Protein AF-A0AAN4ZUI9-F1 (afdb_monomer_lite)

Secondary structure (DSSP, 8-state):
--------------------------------EEEBTTT--EEEGGGEEEPP--TTHHHHHHHHH--SHHHHHHHHHHHHH-S--EEEGGGS-GGGEEEETTEEEE-TT-----------------------------PPPPPP----PPP---------------------------------

InterPro domains:
  IPR006612 THAP-type zinc finger [PF05485] (38-113)
  IPR006612 THAP-type zinc finger [PS50950] (31-115)

Structure (mmCIF, N/CA/C/O backbone):
data_AF-A0AAN4ZUI9-F1
#
_entry.id   AF-A0AAN4ZUI9-F1
#
loop_
_atom_site.group_PDB
_atom_site.id
_atom_site.type_symbol
_atom_site.label_atom_id
_atom_site.label_alt_id
_atom_site.label_comp_id
_atom_site.label_asym_id
_atom_site.label_entity_id
_atom_site.label_seq_id
_atom_site.pdbx_PDB_ins_code
_atom_site.Cartn_x
_atom_site.Cartn_y
_atom_site.Cartn_z
_atom_site.occupancy
_atom_site.B_iso_or_equiv
_atom_site.auth_seq_id
_atom_site.auth_comp_id
_atom_site.auth_asym_id
_atom_site.auth_atom_id
_atom_site.pdbx_PDB_model_num
ATOM 1 N N . TYR A 1 1 ? 61.315 -47.821 -47.698 1.00 46.00 1 TYR A N 1
ATOM 2 C CA . TYR A 1 1 ? 61.652 -47.254 -46.382 1.00 46.00 1 TYR A CA 1
ATOM 3 C C . TYR A 1 1 ? 60.529 -46.287 -46.003 1.00 46.00 1 TYR A C 1
ATOM 5 O O . TYR A 1 1 ? 60.529 -45.182 -46.507 1.00 46.00 1 TYR A O 1
ATOM 13 N N . GLY A 1 2 ? 59.445 -46.632 -45.312 1.00 47.00 2 GLY A N 1
ATOM 14 C CA . GLY A 1 2 ? 59.124 -47.837 -44.554 1.00 47.00 2 GLY A CA 1
ATOM 15 C C . GLY A 1 2 ? 59.021 -47.571 -43.050 1.00 47.00 2 GLY A C 1
ATOM 16 O O . GLY A 1 2 ? 59.615 -48.334 -42.307 1.00 47.00 2 GLY A O 1
ATOM 17 N N . GLU A 1 3 ? 58.314 -46.526 -42.610 1.00 47.94 3 GLU A N 1
ATOM 18 C CA . GLU A 1 3 ? 58.000 -46.301 -41.190 1.00 47.94 3 GLU A CA 1
ATOM 19 C C . GLU A 1 3 ? 56.504 -45.995 -41.052 1.00 47.94 3 GLU A C 1
ATOM 21 O O . GLU A 1 3 ? 56.012 -44.949 -41.466 1.00 47.94 3 GLU A O 1
ATOM 26 N N . VAL A 1 4 ? 55.764 -46.985 -40.552 1.00 55.44 4 VAL A N 1
ATOM 27 C CA . VAL A 1 4 ? 54.341 -46.900 -40.212 1.00 55.44 4 VAL A CA 1
ATOM 28 C C . VAL A 1 4 ? 54.276 -46.819 -38.694 1.00 55.44 4 VAL A C 1
ATOM 30 O O . VAL A 1 4 ? 54.548 -47.802 -38.003 1.00 55.44 4 VAL A O 1
ATOM 33 N N . GLU A 1 5 ? 53.966 -45.635 -38.173 1.00 61.78 5 GLU A N 1
ATOM 34 C CA . GLU A 1 5 ? 53.802 -45.420 -36.740 1.00 61.78 5 GLU A CA 1
ATOM 35 C C . GLU A 1 5 ? 52.537 -46.126 -36.233 1.00 61.78 5 GLU A C 1
ATOM 37 O O . GLU A 1 5 ? 51.406 -45.839 -36.632 1.00 61.78 5 GLU A O 1
ATOM 42 N N . HIS A 1 6 ? 52.744 -47.080 -35.328 1.00 53.38 6 HIS A N 1
ATOM 43 C CA . HIS A 1 6 ? 51.698 -47.777 -34.593 1.00 53.38 6 HIS A CA 1
ATOM 44 C C . HIS A 1 6 ? 51.081 -46.843 -33.539 1.00 53.38 6 HIS A C 1
ATOM 46 O O . HIS A 1 6 ? 51.575 -46.726 -32.416 1.00 53.38 6 HIS A O 1
ATOM 52 N N . ALA A 1 7 ? 49.955 -46.211 -33.874 1.00 52.03 7 ALA A N 1
ATOM 53 C CA . ALA A 1 7 ? 49.123 -45.512 -32.901 1.00 52.03 7 ALA A CA 1
ATOM 54 C C . ALA A 1 7 ? 48.440 -46.527 -31.963 1.00 52.03 7 ALA A C 1
ATOM 56 O O . ALA A 1 7 ? 47.454 -47.184 -32.303 1.00 52.03 7 ALA A O 1
ATOM 57 N N . SER A 1 8 ? 49.003 -46.664 -30.763 1.00 62.75 8 SER A N 1
ATOM 58 C CA . SER A 1 8 ? 48.509 -47.524 -29.689 1.00 62.75 8 SER A CA 1
ATOM 59 C C . SER A 1 8 ? 47.188 -46.981 -29.127 1.00 62.75 8 SER A C 1
ATOM 61 O O . SER A 1 8 ? 47.137 -45.949 -28.455 1.00 62.75 8 SER A O 1
ATOM 63 N N . ARG A 1 9 ? 46.089 -47.671 -29.442 1.00 49.16 9 ARG A N 1
ATOM 64 C CA . ARG A 1 9 ? 44.719 -47.348 -29.020 1.00 49.16 9 ARG A CA 1
ATOM 65 C C . ARG A 1 9 ? 44.559 -47.672 -27.526 1.00 49.16 9 ARG A C 1
ATOM 67 O O . ARG A 1 9 ? 44.284 -48.812 -27.160 1.00 49.16 9 ARG A O 1
ATOM 74 N N . ARG A 1 10 ? 44.730 -46.679 -26.647 1.00 57.47 10 ARG A N 1
ATOM 75 C CA . ARG A 1 10 ? 44.324 -46.794 -25.236 1.00 57.47 10 ARG A CA 1
ATOM 76 C C . ARG A 1 10 ? 42.799 -46.761 -25.158 1.00 57.47 10 ARG A C 1
ATOM 78 O O . ARG A 1 10 ? 42.179 -45.731 -25.405 1.00 57.47 10 ARG A O 1
ATOM 85 N N . VAL A 1 11 ? 42.205 -47.904 -24.834 1.00 56.19 11 VAL A N 1
ATOM 86 C CA . VAL A 1 11 ? 40.800 -48.006 -24.434 1.00 56.19 11 VAL A CA 1
ATOM 87 C C . VAL A 1 11 ? 40.704 -47.427 -23.025 1.00 56.19 11 VAL A C 1
ATOM 89 O O . VAL A 1 11 ? 41.137 -48.057 -22.064 1.00 56.19 11 VAL A O 1
ATOM 92 N N . PHE A 1 12 ? 40.195 -46.203 -22.901 1.00 48.97 12 PHE A N 1
ATOM 93 C CA . PHE A 1 12 ? 39.805 -45.659 -21.606 1.00 48.97 12 PHE A CA 1
ATOM 94 C C . PHE A 1 12 ? 38.521 -46.375 -21.176 1.00 48.97 12 PHE A C 1
ATOM 96 O O . PHE A 1 12 ? 37.478 -46.218 -21.810 1.00 48.97 12 PHE A O 1
ATOM 103 N N . GLN A 1 13 ? 38.610 -47.203 -20.132 1.00 53.88 13 GLN A N 1
ATOM 104 C CA . GLN A 1 13 ? 37.436 -47.652 -19.391 1.00 53.88 13 GLN A CA 1
ATOM 105 C C . GLN A 1 13 ? 36.781 -46.409 -18.790 1.00 53.88 13 GLN A C 1
ATOM 107 O O . GLN A 1 13 ? 37.362 -45.729 -17.949 1.00 53.88 13 GLN A O 1
ATOM 112 N N . VAL A 1 14 ? 35.598 -46.071 -19.295 1.00 59.31 14 VAL A N 1
ATOM 113 C CA . VAL A 1 14 ? 34.747 -45.040 -18.710 1.00 59.31 14 VAL A CA 1
ATOM 114 C C . VAL A 1 14 ? 33.965 -45.733 -17.604 1.00 59.31 14 VAL A C 1
ATOM 116 O O . VAL A 1 14 ? 33.017 -46.470 -17.875 1.00 59.31 14 VAL A O 1
ATOM 119 N N . ASP A 1 15 ? 34.407 -45.555 -16.363 1.00 55.88 15 ASP A N 1
ATOM 120 C CA . ASP A 1 15 ? 33.655 -45.977 -15.190 1.00 55.88 15 ASP A CA 1
ATOM 121 C C . ASP A 1 15 ? 32.337 -45.193 -15.143 1.00 55.88 15 ASP A C 1
ATOM 123 O O . ASP A 1 15 ? 32.281 -44.046 -14.700 1.00 55.88 15 ASP A O 1
ATOM 127 N N . ASN A 1 16 ? 31.253 -45.823 -15.605 1.00 52.50 16 ASN A N 1
ATOM 128 C CA . ASN A 1 16 ? 29.871 -45.369 -15.432 1.00 52.50 16 ASN A CA 1
ATOM 129 C C . ASN A 1 16 ? 29.433 -45.528 -13.965 1.00 52.50 16 ASN A C 1
ATOM 131 O O . ASN A 1 16 ? 28.444 -46.191 -13.650 1.00 52.50 16 ASN A O 1
ATOM 135 N N . SER A 1 17 ? 30.170 -44.907 -13.047 1.00 54.22 17 SER A N 1
ATOM 136 C CA . SER A 1 17 ? 29.673 -44.642 -11.704 1.00 54.22 17 SER A CA 1
ATOM 137 C C . SER A 1 17 ? 28.698 -43.478 -11.809 1.00 54.22 17 SER A C 1
ATOM 139 O O . SER A 1 17 ? 29.088 -42.314 -11.756 1.00 54.22 17 SER A O 1
ATOM 141 N N . ILE A 1 18 ? 27.418 -43.800 -12.017 1.00 53.69 18 ILE A N 1
ATOM 142 C CA . ILE A 1 18 ? 26.319 -42.846 -11.864 1.00 53.69 18 ILE A CA 1
ATOM 143 C C . ILE A 1 18 ? 26.451 -42.273 -10.448 1.00 53.69 18 ILE A C 1
ATOM 145 O O . ILE A 1 18 ? 26.345 -43.044 -9.488 1.00 53.69 18 ILE A O 1
ATOM 149 N N . PRO A 1 19 ? 26.706 -40.963 -10.269 1.00 51.44 19 PRO A N 1
ATOM 150 C CA . PRO A 1 19 ? 26.665 -40.379 -8.945 1.00 51.44 19 PRO A CA 1
ATOM 151 C C . PRO A 1 19 ? 25.239 -40.564 -8.440 1.00 51.44 19 PRO A C 1
ATOM 153 O O . PRO A 1 19 ? 24.289 -40.026 -9.009 1.00 51.44 19 PRO A O 1
ATOM 156 N N . SER A 1 20 ? 25.102 -41.390 -7.403 1.00 52.03 20 SER A N 1
ATOM 157 C CA . SER A 1 20 ? 23.873 -41.542 -6.643 1.00 52.03 20 SER A CA 1
ATOM 158 C C . SER A 1 20 ? 23.408 -40.140 -6.280 1.00 52.03 20 SER A C 1
ATOM 160 O O . SER A 1 20 ? 24.056 -39.448 -5.490 1.00 52.03 20 SER A O 1
ATOM 162 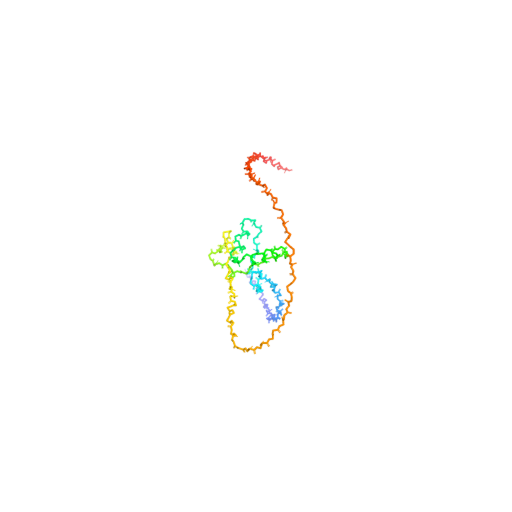N N . ILE A 1 21 ? 22.339 -39.695 -6.941 1.00 57.88 21 ILE A N 1
ATOM 163 C CA . ILE A 1 21 ? 21.717 -38.401 -6.714 1.00 57.88 21 ILE A CA 1
ATOM 164 C C . ILE A 1 21 ? 21.129 -38.519 -5.318 1.00 57.88 21 ILE A C 1
ATOM 166 O O . ILE A 1 21 ? 20.017 -39.006 -5.123 1.00 57.88 21 ILE A O 1
ATOM 170 N N . ASN A 1 22 ? 21.929 -38.166 -4.317 1.00 51.22 22 ASN A N 1
ATOM 171 C CA . ASN A 1 22 ? 21.422 -37.914 -2.992 1.00 51.22 22 ASN A CA 1
ATOM 172 C C . ASN A 1 22 ? 20.345 -36.857 -3.200 1.00 51.22 22 ASN A C 1
ATOM 174 O O . ASN A 1 22 ? 20.656 -35.729 -3.585 1.00 51.22 22 ASN A O 1
ATOM 178 N N . ASN A 1 23 ? 19.087 -37.259 -3.018 1.00 48.41 23 ASN A N 1
ATOM 179 C CA . ASN A 1 23 ? 17.959 -36.363 -2.858 1.00 48.41 23 ASN A CA 1
ATOM 180 C C . ASN A 1 23 ? 18.293 -35.497 -1.650 1.00 48.41 23 ASN A C 1
ATOM 182 O O . ASN A 1 23 ? 17.965 -35.832 -0.511 1.00 48.41 23 ASN A O 1
ATOM 186 N N . GLY A 1 24 ? 19.045 -34.427 -1.912 1.00 46.91 24 GLY A N 1
ATOM 187 C CA . GLY A 1 24 ? 19.303 -33.360 -0.983 1.00 46.91 24 GLY A CA 1
ATOM 188 C C . GLY A 1 24 ? 17.933 -32.899 -0.562 1.00 46.91 24 GLY A C 1
ATOM 189 O O . GLY A 1 24 ? 17.202 -32.312 -1.357 1.00 46.91 24 GLY A O 1
ATOM 190 N N . VAL A 1 25 ? 17.567 -33.277 0.659 1.00 54.03 25 VAL A N 1
ATOM 191 C CA . VAL A 1 25 ? 16.450 -32.727 1.400 1.00 54.03 25 VAL A CA 1
ATOM 192 C C . VAL A 1 25 ? 16.559 -31.231 1.170 1.00 54.03 25 VAL A C 1
ATOM 194 O O . VAL A 1 25 ? 17.485 -30.609 1.687 1.00 54.03 25 VAL A O 1
ATOM 197 N N . MET A 1 26 ? 15.716 -30.681 0.287 1.00 53.06 26 MET A N 1
ATOM 198 C CA . MET A 1 26 ? 15.673 -29.247 0.067 1.00 53.06 26 MET A CA 1
ATOM 199 C C . MET A 1 26 ? 15.370 -28.691 1.440 1.00 53.06 26 MET A C 1
ATOM 201 O O . MET A 1 26 ? 14.262 -28.874 1.951 1.00 53.06 26 MET A O 1
ATOM 205 N N . SER A 1 27 ? 16.392 -28.116 2.073 1.00 55.03 27 SER A N 1
ATOM 206 C CA . SER A 1 27 ? 16.263 -27.373 3.308 1.00 55.03 27 SER A CA 1
ATOM 207 C C . SER A 1 27 ? 15.041 -26.508 3.104 1.00 55.03 27 SER A C 1
ATOM 209 O O . SER A 1 27 ? 15.042 -25.693 2.178 1.00 55.03 27 SER A O 1
ATOM 211 N N . LYS A 1 28 ? 13.970 -26.787 3.865 1.00 57.06 28 LYS A N 1
ATOM 212 C CA . LYS A 1 28 ? 12.727 -26.022 3.831 1.00 57.06 28 LYS A CA 1
ATOM 213 C C . LYS A 1 28 ? 13.165 -24.580 3.984 1.00 57.06 28 LYS A C 1
ATOM 215 O O . LYS A 1 28 ? 13.515 -24.164 5.085 1.00 57.06 28 LYS A O 1
ATOM 220 N N . SER A 1 29 ? 13.258 -23.868 2.864 1.00 56.31 29 SER A N 1
ATOM 221 C CA . SER A 1 29 ? 13.56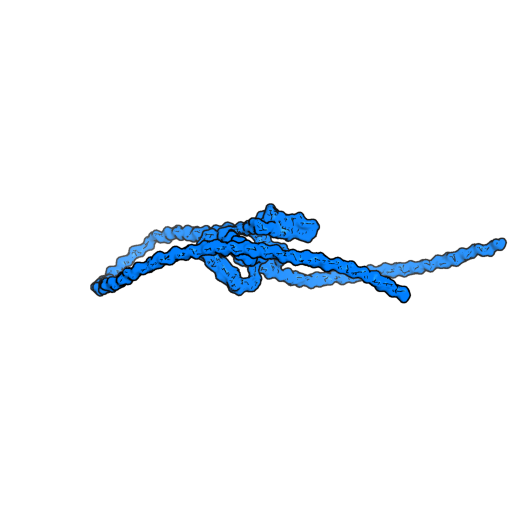2 -22.454 2.872 1.00 56.31 29 SER A CA 1
ATOM 222 C C . SER A 1 29 ? 12.391 -21.893 3.639 1.00 56.31 29 SER A C 1
ATOM 224 O O . SER A 1 29 ? 11.256 -21.979 3.175 1.00 56.31 29 SER A O 1
ATOM 226 N N . THR A 1 30 ? 12.633 -21.489 4.880 1.00 64.19 30 THR A N 1
ATOM 227 C CA . THR A 1 30 ? 11.625 -20.884 5.731 1.00 64.19 30 THR A CA 1
ATOM 228 C C . THR A 1 30 ? 11.325 -19.547 5.083 1.00 64.19 30 THR A C 1
ATOM 230 O O . THR A 1 30 ? 11.975 -18.538 5.353 1.00 64.19 30 THR A O 1
ATOM 233 N N . ILE A 1 31 ? 10.408 -19.571 4.112 1.00 69.44 31 ILE A N 1
ATOM 234 C CA . ILE A 1 31 ? 9.928 -18.379 3.436 1.00 69.44 31 ILE A CA 1
ATOM 235 C C . ILE A 1 31 ? 9.451 -17.478 4.565 1.00 69.44 31 ILE A C 1
ATOM 237 O O . ILE A 1 31 ? 8.583 -17.839 5.356 1.00 69.44 31 ILE A O 1
ATOM 241 N N . SER A 1 32 ? 10.132 -16.351 4.741 1.00 77.19 32 SER A N 1
ATOM 242 C CA . SER A 1 32 ? 9.777 -15.404 5.786 1.00 77.19 32 SER A CA 1
ATOM 243 C C . SER A 1 32 ? 8.501 -14.716 5.334 1.00 77.19 32 SER A C 1
ATOM 245 O O . SER A 1 32 ? 8.531 -13.788 4.525 1.00 77.19 32 SER A O 1
ATOM 247 N N . HIS A 1 33 ? 7.372 -15.219 5.824 1.00 84.06 33 HIS A N 1
ATOM 248 C CA . HIS A 1 33 ? 6.084 -14.595 5.591 1.00 84.06 33 HIS A CA 1
ATOM 249 C C . HIS A 1 33 ? 6.044 -13.252 6.320 1.00 84.06 33 HIS A C 1
ATOM 251 O O . HIS A 1 33 ? 6.386 -13.141 7.501 1.00 84.06 33 HIS A O 1
ATOM 257 N N . LEU A 1 34 ? 5.611 -12.223 5.608 1.00 90.94 34 LEU A N 1
ATOM 258 C CA . LEU A 1 34 ? 5.400 -10.886 6.141 1.00 90.94 34 LEU A CA 1
ATOM 259 C C . LEU A 1 34 ? 3.886 -10.647 6.253 1.00 90.94 34 LEU A C 1
ATOM 261 O O . LEU A 1 34 ? 3.105 -11.143 5.444 1.00 90.94 34 LEU A O 1
ATOM 265 N N . LYS A 1 35 ? 3.443 -9.918 7.283 1.00 92.38 35 LYS A N 1
ATOM 266 C CA . LYS A 1 35 ? 2.014 -9.627 7.489 1.00 92.38 35 LYS A CA 1
ATOM 267 C C . LYS A 1 35 ? 1.629 -8.320 6.806 1.00 92.38 35 LYS A C 1
ATOM 269 O O . LYS A 1 35 ? 2.252 -7.284 7.047 1.00 92.38 35 LYS A O 1
ATOM 274 N N . CYS A 1 36 ? 0.582 -8.361 5.986 1.00 93.69 36 CYS A N 1
ATOM 275 C CA . CYS A 1 36 ? -0.016 -7.169 5.402 1.00 93.69 36 CYS A CA 1
ATOM 276 C C . CYS A 1 36 ? -0.596 -6.299 6.512 1.00 93.69 36 CYS A C 1
ATOM 278 O O . CYS A 1 36 ? -1.370 -6.771 7.345 1.00 93.69 36 CYS A O 1
ATOM 280 N N . VAL A 1 37 ? -0.254 -5.011 6.513 1.00 93.44 37 VAL A N 1
ATOM 281 C CA . VAL A 1 37 ? -0.824 -4.079 7.477 1.00 93.44 37 VAL A CA 1
ATOM 282 C C . VAL A 1 37 ? -2.332 -3.991 7.232 1.00 93.44 37 VAL A C 1
ATOM 284 O O . VAL A 1 37 ? -3.102 -4.254 8.137 1.00 93.44 37 VAL A O 1
ATOM 287 N N . VAL A 1 38 ? -2.820 -3.784 6.015 1.00 92.44 38 VAL A N 1
ATOM 288 C CA . VAL A 1 38 ? -4.257 -3.536 5.798 1.00 92.44 38 VAL A CA 1
ATOM 289 C C . VAL A 1 38 ? -5.146 -4.742 6.123 1.00 92.44 38 VAL A C 1
ATOM 291 O O . VAL A 1 38 ? -6.033 -4.599 6.964 1.00 92.44 38 VAL A O 1
ATOM 294 N N . CYS A 1 39 ? -4.887 -5.911 5.526 1.00 91.69 39 CYS A N 1
ATOM 295 C CA . CYS A 1 39 ? -5.752 -7.092 5.659 1.00 91.69 39 CYS A CA 1
ATOM 296 C C . CYS A 1 39 ? -5.248 -8.165 6.641 1.00 91.69 39 CYS A C 1
ATOM 298 O O . CYS A 1 39 ? -5.907 -9.183 6.816 1.00 91.69 39 CYS A O 1
ATOM 300 N N . GLY A 1 40 ? -4.069 -8.001 7.250 1.00 90.44 40 GLY A N 1
ATOM 301 C CA . GLY A 1 40 ? -3.515 -8.960 8.218 1.00 90.44 40 GLY A CA 1
ATOM 302 C C . GLY A 1 40 ? -3.004 -10.282 7.629 1.00 90.44 40 GLY A C 1
ATOM 303 O O . GLY A 1 40 ? -2.346 -11.041 8.343 1.00 90.44 40 GLY A O 1
ATOM 304 N N . ARG A 1 41 ? -3.254 -10.553 6.340 1.00 91.50 41 ARG A N 1
ATOM 305 C CA . ARG A 1 41 ? -2.798 -11.771 5.656 1.00 91.50 41 ARG A CA 1
ATOM 306 C C . ARG A 1 41 ? -1.275 -11.871 5.640 1.00 91.50 41 ARG A C 1
ATOM 308 O O . ARG A 1 41 ? -0.579 -10.874 5.445 1.00 91.50 41 ARG A O 1
ATOM 315 N N . ALA A 1 42 ? -0.778 -13.084 5.850 1.00 92.00 42 ALA A N 1
ATOM 316 C CA . ALA A 1 42 ? 0.629 -13.419 5.708 1.00 92.00 42 ALA A CA 1
ATOM 317 C C . ALA A 1 42 ? 0.922 -13.706 4.229 1.00 92.00 42 ALA A C 1
ATOM 319 O O . ALA A 1 42 ? 0.285 -14.575 3.641 1.00 92.00 42 ALA A O 1
ATOM 320 N N . CYS A 1 43 ? 1.861 -12.972 3.641 1.00 91.25 43 CYS A N 1
ATOM 321 C CA . CYS A 1 43 ? 2.225 -13.085 2.231 1.00 91.25 43 CYS A CA 1
ATOM 322 C C . CYS A 1 43 ? 3.731 -13.280 2.075 1.00 91.25 43 CYS A C 1
ATOM 324 O O . CYS A 1 43 ? 4.524 -12.930 2.960 1.00 91.25 43 CYS A O 1
ATOM 326 N N . ASP A 1 44 ? 4.117 -13.821 0.925 1.00 90.88 44 ASP A N 1
ATOM 327 C CA . ASP A 1 44 ? 5.515 -13.987 0.568 1.00 90.88 44 ASP A CA 1
ATOM 328 C C . ASP A 1 44 ? 6.173 -12.627 0.376 1.00 90.88 44 ASP A C 1
ATOM 330 O O . ASP A 1 44 ? 5.608 -11.708 -0.215 1.00 90.88 44 ASP A O 1
ATOM 334 N N . ARG A 1 45 ? 7.423 -12.495 0.824 1.00 88.44 45 ARG A N 1
ATOM 335 C CA . ARG A 1 45 ? 8.162 -11.228 0.739 1.00 88.44 45 ARG A CA 1
ATOM 336 C C . ARG A 1 45 ? 8.264 -10.666 -0.687 1.00 88.44 45 ARG A C 1
ATOM 338 O O . ARG A 1 45 ? 8.410 -9.457 -0.839 1.00 88.44 45 ARG A O 1
ATOM 345 N N . ARG A 1 46 ? 8.202 -11.521 -1.713 1.00 87.44 46 ARG A N 1
ATOM 346 C CA . ARG A 1 46 ? 8.232 -11.120 -3.132 1.00 87.44 46 ARG A CA 1
ATOM 347 C C . ARG A 1 46 ? 6.941 -10.430 -3.584 1.00 87.44 46 ARG A C 1
ATOM 349 O O . ARG A 1 46 ? 6.984 -9.640 -4.516 1.00 87.44 46 ARG A O 1
ATOM 356 N N . GLU A 1 47 ? 5.834 -10.683 -2.896 1.00 88.56 47 GLU A N 1
ATOM 357 C CA . GLU A 1 47 ? 4.500 -10.150 -3.199 1.00 88.56 47 GLU A CA 1
ATOM 358 C C . GLU A 1 47 ? 4.111 -8.996 -2.268 1.00 88.56 47 GLU A C 1
ATOM 360 O O . GLU A 1 47 ? 2.937 -8.640 -2.143 1.00 88.56 47 GLU A O 1
ATOM 365 N N . MET A 1 48 ? 5.084 -8.438 -1.547 1.00 93.25 48 MET A N 1
ATOM 366 C CA . MET A 1 48 ? 4.841 -7.409 -0.550 1.00 93.25 48 MET A CA 1
ATOM 367 C C . MET A 1 48 ? 5.568 -6.114 -0.874 1.00 93.25 48 MET A C 1
ATOM 369 O O . MET A 1 48 ? 6.782 -6.074 -1.059 1.00 93.25 48 MET A O 1
ATOM 373 N N . HIS A 1 49 ? 4.808 -5.027 -0.863 1.00 93.81 49 HIS A N 1
ATOM 374 C CA . HIS A 1 49 ? 5.285 -3.675 -1.103 1.00 93.81 49 HIS A CA 1
ATOM 375 C C . HIS A 1 49 ? 5.416 -2.934 0.215 1.00 93.81 49 HIS A C 1
ATOM 377 O O . HIS A 1 49 ? 4.539 -3.024 1.074 1.00 93.81 49 HIS A O 1
ATOM 383 N N . SER A 1 50 ? 6.508 -2.198 0.400 1.00 94.06 50 SER A N 1
ATOM 384 C CA . SER A 1 50 ? 6.637 -1.312 1.553 1.00 94.06 50 SER A CA 1
ATOM 385 C C . SER A 1 50 ? 5.548 -0.244 1.519 1.00 94.06 50 SER A C 1
ATOM 387 O O . SER A 1 50 ? 5.176 0.276 0.466 1.00 94.06 50 SER A O 1
ATOM 389 N N . PHE A 1 51 ? 5.039 0.104 2.695 1.00 94.44 51 PHE A N 1
ATOM 390 C CA . PHE A 1 51 ? 4.173 1.262 2.824 1.00 94.44 51 PHE A CA 1
ATOM 391 C C . PHE A 1 51 ? 4.966 2.526 2.473 1.00 94.44 51 PHE A C 1
ATOM 393 O O . PHE A 1 51 ? 6.116 2.667 2.896 1.00 94.44 51 PHE A O 1
ATOM 400 N N . THR A 1 52 ? 4.361 3.446 1.721 1.00 93.00 52 THR A N 1
ATOM 401 C CA . THR A 1 52 ? 5.042 4.676 1.299 1.00 93.00 52 THR A CA 1
ATOM 402 C C . THR A 1 52 ? 5.542 5.502 2.492 1.00 93.00 52 THR A C 1
ATOM 404 O O . THR A 1 52 ? 4.825 5.730 3.476 1.00 93.00 52 THR A O 1
ATOM 407 N N . THR A 1 53 ? 6.790 5.958 2.396 1.00 90.50 53 THR A N 1
ATOM 408 C CA . THR A 1 53 ? 7.418 6.905 3.328 1.00 90.50 53 THR A CA 1
ATOM 409 C C . THR A 1 53 ? 7.247 8.353 2.873 1.00 90.50 53 THR A C 1
ATOM 411 O O . THR A 1 53 ? 7.452 9.265 3.669 1.00 90.50 53 THR A O 1
ATOM 414 N N . HIS A 1 54 ? 6.837 8.582 1.621 1.00 92.75 54 HIS A N 1
ATOM 415 C CA . HIS A 1 54 ? 6.694 9.928 1.076 1.00 92.75 54 HIS A CA 1
ATOM 416 C C . HIS A 1 54 ? 5.512 10.659 1.733 1.00 92.75 54 HIS A C 1
ATOM 418 O O . HIS A 1 54 ? 4.380 10.162 1.666 1.00 92.75 54 HIS A O 1
ATOM 424 N N . PRO A 1 55 ? 5.733 11.853 2.316 1.00 92.19 55 PRO A N 1
ATOM 425 C CA . PRO A 1 55 ? 4.747 12.534 3.155 1.00 92.19 55 PRO A CA 1
ATOM 426 C C . PRO A 1 55 ? 3.472 12.909 2.400 1.00 92.19 55 PRO A C 1
ATOM 428 O O . PRO A 1 55 ? 2.392 12.844 2.972 1.00 92.19 55 PRO A O 1
ATOM 431 N N . TRP A 1 56 ? 3.568 13.224 1.108 1.00 93.75 56 TRP A N 1
ATOM 432 C CA . TRP A 1 56 ? 2.411 13.586 0.287 1.00 93.75 56 TRP A CA 1
ATOM 433 C C . TRP A 1 56 ? 1.634 12.367 -0.249 1.00 93.75 56 TRP A C 1
ATOM 435 O O . TRP A 1 56 ? 0.420 12.438 -0.427 1.00 93.75 56 TRP A O 1
ATOM 445 N N . ARG A 1 57 ? 2.291 11.213 -0.459 1.00 94.56 57 ARG A N 1
ATOM 446 C CA . ARG A 1 57 ? 1.622 9.961 -0.885 1.00 94.56 57 ARG A CA 1
ATOM 447 C C . ARG A 1 57 ? 0.947 9.252 0.277 1.00 94.56 57 ARG A C 1
ATOM 449 O O . ARG A 1 57 ? -0.093 8.621 0.103 1.00 94.56 57 ARG A O 1
ATOM 456 N N . ARG A 1 58 ? 1.547 9.341 1.463 1.00 94.50 58 ARG A N 1
ATOM 457 C CA . ARG A 1 58 ? 1.080 8.675 2.678 1.00 94.50 58 ARG A CA 1
ATOM 458 C C . ARG A 1 58 ? -0.402 8.937 2.996 1.00 94.50 58 ARG A C 1
ATOM 460 O O . ARG A 1 58 ? -1.113 7.944 3.148 1.00 94.50 58 ARG A O 1
ATOM 467 N N . PRO A 1 59 ? -0.910 10.186 3.051 1.00 95.25 59 PRO A N 1
ATOM 468 C CA . PRO A 1 59 ? -2.329 10.432 3.309 1.00 95.25 59 PRO A CA 1
ATOM 469 C C . PRO A 1 59 ? -3.219 9.871 2.196 1.00 95.25 59 PRO A C 1
ATOM 471 O O . PRO A 1 59 ? -4.269 9.307 2.492 1.00 95.25 59 PRO A O 1
ATOM 474 N N . ARG A 1 60 ? -2.780 9.934 0.930 1.00 96.12 60 ARG A N 1
ATOM 475 C CA . ARG A 1 60 ? -3.518 9.361 -0.206 1.00 96.12 60 ARG A CA 1
ATOM 476 C C . ARG A 1 60 ? -3.678 7.847 -0.072 1.00 96.12 60 ARG A C 1
ATOM 478 O O . ARG A 1 60 ? -4.778 7.343 -0.252 1.00 96.12 60 ARG A O 1
ATOM 485 N N . TRP A 1 61 ? -2.614 7.134 0.294 1.00 96.62 61 TRP A N 1
ATOM 486 C CA . TRP A 1 61 ? -2.669 5.689 0.536 1.00 96.62 61 TRP A CA 1
ATOM 487 C C . TRP A 1 61 ? -3.555 5.339 1.732 1.00 96.62 61 TRP A C 1
ATOM 489 O O . TRP A 1 61 ? -4.355 4.419 1.631 1.00 96.62 61 TRP A O 1
ATOM 499 N N . ILE A 1 62 ? -3.448 6.079 2.841 1.00 95.69 62 ILE A N 1
ATOM 500 C CA . ILE A 1 62 ? -4.276 5.863 4.040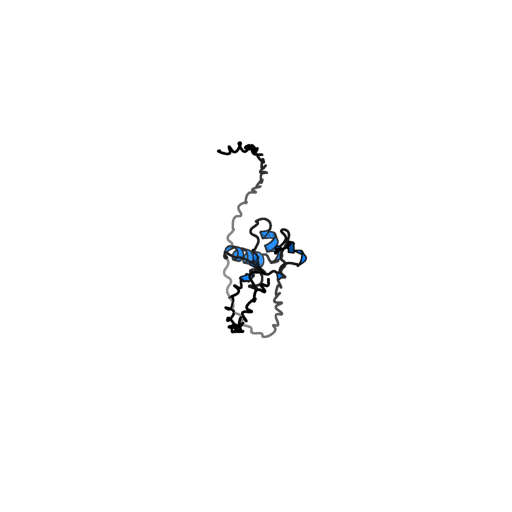 1.00 95.69 62 ILE A CA 1
ATOM 501 C C . ILE A 1 62 ? -5.763 6.042 3.719 1.00 95.69 62 ILE A C 1
ATOM 503 O O . ILE A 1 62 ? -6.562 5.182 4.077 1.00 95.69 62 ILE A O 1
ATOM 507 N N . ASN A 1 63 ? -6.121 7.123 3.021 1.00 95.38 63 ASN A N 1
ATOM 508 C CA . ASN A 1 63 ? -7.502 7.401 2.623 1.00 95.38 63 ASN A CA 1
ATOM 509 C C . ASN A 1 63 ? -8.050 6.367 1.632 1.00 95.38 63 ASN A C 1
ATOM 511 O O . ASN A 1 63 ? -9.247 6.112 1.625 1.00 95.38 63 ASN A O 1
ATOM 515 N N . ALA A 1 64 ? -7.190 5.775 0.799 1.00 95.50 64 ALA A N 1
ATOM 516 C CA . ALA A 1 64 ? -7.612 4.777 -0.178 1.00 95.50 64 ALA A CA 1
ATOM 517 C C . ALA A 1 64 ? -7.874 3.394 0.441 1.00 95.50 64 ALA A C 1
ATOM 519 O O . ALA A 1 64 ? -8.710 2.650 -0.060 1.00 95.50 64 ALA A O 1
ATOM 520 N N . VAL A 1 65 ? -7.183 3.047 1.534 1.00 95.19 65 VAL A N 1
ATOM 521 C CA . VAL A 1 65 ? -7.344 1.739 2.198 1.00 95.19 65 VAL A CA 1
ATOM 522 C C . VAL A 1 65 ? -8.279 1.762 3.404 1.00 95.19 65 VAL A C 1
ATOM 524 O O . VAL A 1 65 ? -8.567 0.704 3.953 1.00 95.19 65 VAL A O 1
ATOM 527 N N . ARG A 1 66 ? -8.691 2.941 3.880 1.00 94.69 66 ARG A N 1
ATOM 528 C CA . ARG A 1 66 ? -9.649 3.114 4.981 1.00 94.69 66 ARG A CA 1
ATOM 529 C C . ARG A 1 66 ? -10.533 4.318 4.699 1.00 94.69 66 ARG A C 1
ATOM 531 O O . ARG A 1 66 ? -10.040 5.444 4.631 1.00 94.69 66 ARG A O 1
ATOM 538 N N . SER A 1 67 ? -11.834 4.077 4.585 1.00 91.56 67 SER A N 1
ATOM 539 C CA . SER A 1 67 ? -12.830 5.121 4.321 1.00 91.56 67 SER A CA 1
ATOM 540 C C . SER A 1 67 ? -13.223 5.874 5.596 1.00 91.56 67 SER A C 1
ATOM 542 O O . SER A 1 67 ? -13.469 7.080 5.563 1.00 91.56 67 SER A O 1
ATOM 544 N N . THR A 1 68 ? -13.228 5.189 6.742 1.00 92.75 68 THR A N 1
ATOM 545 C CA . THR A 1 68 ? -13.658 5.757 8.027 1.00 92.75 68 THR A CA 1
ATOM 546 C C . THR A 1 68 ? -12.550 6.577 8.704 1.00 92.75 68 THR A C 1
ATOM 548 O O . THR A 1 68 ? -11.364 6.231 8.622 1.00 92.75 68 THR A O 1
ATOM 551 N N . PRO A 1 69 ? -12.875 7.687 9.395 1.00 93.81 69 PRO A N 1
ATOM 552 C CA . PRO A 1 69 ? -11.887 8.438 10.172 1.00 93.81 69 PRO A CA 1
ATOM 553 C C . PRO A 1 69 ? -11.255 7.597 11.294 1.00 93.81 69 PRO A C 1
ATOM 555 O O . PRO A 1 69 ? -10.059 7.729 11.554 1.00 93.81 69 PRO A O 1
ATOM 558 N N . GLU A 1 70 ? -12.008 6.691 11.912 1.00 93.81 70 GLU A N 1
ATOM 559 C CA . GLU A 1 70 ? -11.542 5.760 12.948 1.00 93.81 70 GLU A CA 1
ATOM 560 C C . GLU A 1 70 ? -10.541 4.760 12.366 1.00 93.81 70 GLU A C 1
ATOM 562 O O . GLU A 1 70 ? -9.436 4.608 12.890 1.00 93.81 70 GLU A O 1
ATOM 567 N N . GLY A 1 71 ? -10.877 4.138 11.230 1.00 92.69 71 GLY A N 1
ATOM 568 C CA . GLY A 1 71 ? -9.991 3.202 10.539 1.00 92.69 71 GLY A CA 1
ATOM 569 C C . GLY A 1 71 ? -8.686 3.863 10.099 1.00 92.69 71 GLY A C 1
ATOM 570 O O . GLY A 1 71 ? -7.610 3.274 10.234 1.00 92.69 71 GLY A O 1
ATOM 571 N N . ARG A 1 72 ? -8.751 5.120 9.640 1.00 95.44 72 ARG A N 1
ATOM 572 C CA . ARG A 1 72 ? -7.561 5.917 9.305 1.00 95.44 72 ARG A CA 1
ATOM 573 C C . ARG A 1 72 ? -6.694 6.201 10.530 1.00 95.44 72 ARG A C 1
ATOM 575 O O . ARG A 1 72 ? -5.478 6.033 10.438 1.00 95.44 72 ARG A O 1
ATOM 582 N N . ARG A 1 73 ? -7.289 6.583 11.668 1.00 95.19 73 ARG A N 1
ATOM 583 C CA . ARG A 1 73 ? -6.573 6.788 12.944 1.00 95.19 73 ARG A CA 1
ATOM 584 C C . ARG A 1 73 ? -5.861 5.515 13.400 1.00 95.19 73 ARG A C 1
ATOM 586 O O . ARG A 1 73 ? -4.649 5.544 13.602 1.00 95.19 73 ARG A O 1
ATOM 593 N N . PHE A 1 74 ? -6.575 4.392 13.446 1.00 92.56 74 PHE A N 1
ATOM 594 C CA . PHE A 1 74 ? -6.009 3.093 13.816 1.00 92.56 74 PHE A CA 1
ATOM 595 C C . PHE A 1 74 ? -4.871 2.662 12.879 1.00 92.56 74 PHE A C 1
ATOM 597 O O . PHE A 1 74 ? -3.816 2.187 13.309 1.00 92.56 74 PHE A O 1
ATOM 604 N N . LEU A 1 75 ? -5.054 2.848 11.567 1.00 93.44 75 LEU A N 1
ATOM 605 C CA . LEU A 1 75 ? -4.004 2.553 10.603 1.00 93.44 75 LEU A CA 1
ATOM 606 C C . LEU A 1 75 ? -2.779 3.441 10.835 1.00 93.44 75 LEU A C 1
ATOM 608 O O . LEU A 1 75 ? -1.670 2.918 10.838 1.00 93.44 75 LEU A O 1
ATOM 612 N N . MET A 1 76 ? -2.957 4.745 11.054 1.00 93.81 76 MET A N 1
ATOM 613 C CA . MET A 1 76 ? -1.855 5.665 11.344 1.00 93.81 76 MET A CA 1
ATOM 614 C C . MET A 1 76 ? -1.072 5.258 12.590 1.00 93.81 76 MET A C 1
ATOM 616 O O . MET A 1 76 ? 0.152 5.196 12.522 1.00 93.81 76 MET A O 1
ATOM 620 N N . GLU A 1 77 ? -1.752 4.916 13.682 1.00 92.94 77 GLU A N 1
ATOM 621 C CA . GLU A 1 77 ? -1.125 4.455 14.924 1.00 92.94 77 GLU A CA 1
ATOM 622 C C . GLU A 1 77 ? -0.285 3.191 14.702 1.00 92.94 77 GLU A C 1
ATOM 624 O O . GLU A 1 77 ? 0.898 3.126 15.051 1.00 92.94 77 GLU A O 1
ATOM 629 N N . ARG A 1 78 ? -0.841 2.200 14.002 1.00 91.25 78 ARG A N 1
ATOM 630 C CA . ARG A 1 78 ? -0.110 0.973 13.667 1.00 91.25 78 ARG A CA 1
ATOM 631 C C . ARG A 1 78 ? 1.050 1.226 12.702 1.00 91.25 78 ARG A C 1
ATOM 633 O O . ARG A 1 78 ? 2.116 0.609 12.807 1.00 91.25 78 ARG A O 1
ATOM 640 N N . LEU A 1 79 ? 0.868 2.171 11.780 1.00 92.44 79 LEU A N 1
ATOM 641 C CA . LEU A 1 79 ? 1.920 2.702 10.922 1.00 92.44 79 LEU A CA 1
ATOM 642 C C . LEU A 1 79 ? 2.871 3.667 11.658 1.00 92.44 79 LEU A C 1
ATOM 644 O O . LEU A 1 79 ? 3.705 4.271 10.987 1.00 92.44 79 LEU A O 1
ATOM 648 N N . SER A 1 80 ? 2.771 3.828 12.974 1.00 90.62 80 SER A N 1
ATOM 649 C CA . SER A 1 80 ? 3.758 4.514 13.817 1.00 90.62 80 SER A CA 1
ATOM 650 C C . SER A 1 80 ? 4.484 3.511 14.716 1.00 90.62 80 SER A C 1
ATOM 652 O O . SER A 1 80 ? 5.703 3.581 14.830 1.00 90.62 80 SER A O 1
ATOM 654 N N . ALA A 1 81 ? 3.787 2.486 15.215 1.00 87.94 81 ALA A N 1
ATOM 655 C CA . ALA A 1 81 ? 4.350 1.476 16.116 1.00 87.94 81 ALA A CA 1
ATOM 656 C C . ALA A 1 81 ? 5.310 0.462 15.452 1.00 87.94 81 ALA A C 1
ATOM 658 O O . ALA A 1 81 ? 6.300 0.062 16.056 1.00 87.94 81 ALA A O 1
ATOM 659 N N . SER A 1 82 ? 5.049 0.017 14.213 1.00 82.19 82 SER A N 1
ATOM 660 C CA . SER A 1 82 ? 5.866 -1.043 13.577 1.00 82.19 82 SER A CA 1
ATOM 661 C C . SER A 1 82 ? 7.013 -0.494 12.727 1.00 82.19 82 SER A C 1
ATOM 663 O O . SER A 1 82 ? 6.755 0.275 11.816 1.00 82.19 82 SER A O 1
ATOM 665 N N . SER A 1 83 ? 8.258 -0.947 12.889 1.00 75.31 83 SER A N 1
ATOM 666 C CA . SER A 1 83 ? 9.378 -0.512 12.027 1.00 75.31 83 SER A CA 1
ATOM 667 C C . SER A 1 83 ? 9.274 -0.987 10.570 1.00 75.31 83 SER A C 1
ATOM 669 O O . SER A 1 83 ? 9.912 -0.413 9.687 1.00 75.31 83 SER A O 1
ATOM 671 N N . ARG A 1 84 ? 8.458 -2.011 10.283 1.00 75.25 84 ARG A N 1
ATOM 672 C CA . ARG A 1 84 ? 8.275 -2.557 8.931 1.00 75.25 84 ARG A CA 1
ATOM 673 C C . ARG A 1 84 ? 6.797 -2.724 8.605 1.00 75.25 84 ARG A C 1
ATOM 675 O O . ARG A 1 84 ? 6.064 -3.425 9.301 1.00 75.25 84 ARG A O 1
ATOM 682 N N . ARG A 1 85 ? 6.349 -2.048 7.548 1.00 88.19 85 ARG A N 1
ATOM 683 C CA . ARG A 1 85 ? 4.937 -1.958 7.157 1.00 88.19 85 ARG A CA 1
ATOM 684 C C . ARG A 1 85 ? 4.840 -2.328 5.695 1.00 88.19 85 ARG A C 1
ATOM 686 O O . ARG A 1 85 ? 5.457 -1.667 4.863 1.00 88.19 85 ARG A O 1
ATOM 693 N N . TYR A 1 86 ? 4.089 -3.379 5.410 1.00 94.69 86 TYR A N 1
ATOM 694 C CA . TYR A 1 86 ? 3.968 -3.915 4.067 1.00 94.69 86 TYR A CA 1
ATOM 695 C C . TYR A 1 86 ? 2.504 -4.063 3.661 1.00 94.69 86 TYR A C 1
ATOM 697 O O . TYR A 1 86 ? 1.631 -4.277 4.504 1.00 94.69 86 TYR A O 1
ATOM 705 N N . LEU A 1 87 ? 2.255 -3.963 2.363 1.00 95.12 87 LEU A N 1
ATOM 706 C CA . LEU A 1 87 ? 0.989 -4.234 1.696 1.00 95.12 87 LEU A CA 1
ATOM 707 C C . LEU A 1 87 ? 1.189 -5.417 0.758 1.00 95.12 87 LEU A C 1
ATOM 709 O O . LEU A 1 87 ? 2.204 -5.479 0.071 1.00 95.12 87 LEU A O 1
ATOM 713 N N . CYS A 1 88 ? 0.244 -6.349 0.723 1.00 95.00 88 CYS A N 1
ATOM 714 C CA . CYS A 1 88 ? 0.264 -7.410 -0.278 1.00 95.00 88 CYS A CA 1
ATOM 715 C C . CYS A 1 88 ? -0.113 -6.869 -1.665 1.00 95.00 88 CYS A C 1
ATOM 717 O O . CYS A 1 88 ? -0.895 -5.922 -1.777 1.00 95.00 88 CYS A O 1
ATOM 719 N N . ALA A 1 89 ? 0.421 -7.498 -2.713 1.00 94.75 89 ALA A N 1
ATOM 720 C CA . ALA A 1 89 ? 0.188 -7.145 -4.113 1.00 94.75 89 ALA A CA 1
ATOM 721 C C . ALA A 1 89 ? -1.301 -7.136 -4.499 1.00 94.75 89 ALA A C 1
ATOM 723 O O . ALA A 1 89 ? -1.706 -6.362 -5.355 1.00 94.75 89 ALA A O 1
ATOM 724 N N . SER A 1 90 ? -2.147 -7.905 -3.801 1.00 94.50 90 SER A N 1
ATOM 725 C CA . SER A 1 90 ? -3.600 -7.932 -4.032 1.00 94.50 90 SER A CA 1
ATOM 726 C C . SER A 1 90 ? -4.309 -6.590 -3.814 1.00 94.50 90 SER A C 1
ATOM 728 O O . SER A 1 90 ? -5.491 -6.482 -4.116 1.00 94.50 90 SER A O 1
ATOM 730 N N . HIS A 1 91 ? -3.648 -5.608 -3.195 1.00 95.94 91 HIS A N 1
ATOM 731 C CA . HIS A 1 91 ? -4.191 -4.260 -3.032 1.00 95.94 91 HIS A CA 1
ATOM 732 C C . HIS A 1 91 ? -3.908 -3.353 -4.233 1.00 95.94 91 HIS A C 1
ATOM 734 O O . HIS A 1 91 ? -4.339 -2.209 -4.215 1.00 95.94 91 HIS A O 1
ATOM 740 N N . PHE A 1 92 ? -3.184 -3.817 -5.249 1.00 95.94 92 PHE A N 1
ATOM 741 C CA . PHE A 1 92 ? -2.831 -3.029 -6.426 1.00 95.94 92 PHE A CA 1
ATOM 742 C C . PHE A 1 92 ? -3.387 -3.686 -7.688 1.00 95.94 92 PHE A C 1
ATOM 744 O O . PHE A 1 92 ? -3.491 -4.911 -7.777 1.00 95.94 92 PHE A O 1
ATOM 751 N N . SER A 1 93 ? -3.743 -2.866 -8.672 1.00 94.62 93 SER A N 1
ATOM 752 C CA . SER A 1 93 ? -4.139 -3.352 -9.990 1.00 94.62 93 SER A CA 1
ATOM 753 C C . SER A 1 93 ? -2.904 -3.840 -10.757 1.00 94.62 93 SER A C 1
ATOM 755 O O . SER A 1 93 ? -1.838 -3.237 -10.635 1.00 94.62 93 SER A O 1
ATOM 757 N N . PRO A 1 94 ? -3.013 -4.851 -11.637 1.00 92.56 94 PRO A N 1
ATOM 758 C CA . PRO A 1 94 ? -1.935 -5.205 -12.562 1.00 92.56 94 PRO A CA 1
ATOM 759 C C . PRO A 1 94 ? -1.401 -4.011 -13.378 1.00 92.56 94 PRO A C 1
ATOM 761 O O . PRO A 1 94 ? -0.217 -3.964 -13.697 1.00 92.56 94 PRO A O 1
ATOM 764 N N . SER A 1 95 ? -2.248 -3.015 -13.672 1.00 94.44 95 SER A N 1
ATOM 765 C CA . SER A 1 95 ? -1.868 -1.780 -14.383 1.00 94.44 95 SER A CA 1
ATOM 766 C C . SER A 1 95 ? -0.999 -0.815 -13.568 1.00 94.44 95 SER A C 1
ATOM 768 O O . SER A 1 95 ? -0.398 0.106 -14.133 1.00 94.44 95 SER A O 1
ATOM 770 N N . ASP A 1 96 ? -0.948 -1.002 -12.248 1.00 94.94 96 ASP A N 1
ATOM 771 C CA . ASP A 1 96 ? -0.106 -0.227 -11.336 1.00 94.94 96 ASP A CA 1
ATOM 772 C C . ASP A 1 96 ? 1.346 -0.697 -11.362 1.00 94.94 96 ASP A C 1
ATOM 774 O O . ASP A 1 96 ? 2.201 -0.072 -10.741 1.00 94.94 96 ASP A O 1
ATOM 778 N N . TYR A 1 97 ? 1.645 -1.778 -12.079 1.00 93.75 97 TYR A N 1
ATOM 779 C CA . TYR A 1 97 ? 2.987 -2.314 -12.199 1.00 93.75 97 TYR A CA 1
ATOM 780 C C . TYR A 1 97 ? 3.630 -1.922 -13.526 1.00 93.75 97 TYR A C 1
ATOM 782 O O . TYR A 1 97 ? 3.017 -1.993 -14.592 1.00 93.75 97 TYR A O 1
ATOM 790 N N . THR A 1 98 ? 4.899 -1.534 -13.470 1.00 91.81 98 THR A N 1
ATOM 791 C CA . THR A 1 98 ? 5.772 -1.462 -14.638 1.00 91.81 98 THR A CA 1
ATOM 792 C C . THR A 1 98 ? 6.596 -2.736 -14.720 1.00 91.81 98 THR A C 1
ATOM 794 O O . THR A 1 98 ? 7.252 -3.144 -13.761 1.00 91.81 98 THR A O 1
ATOM 797 N N . ASN A 1 99 ? 6.579 -3.362 -15.893 1.00 84.12 99 ASN A N 1
ATOM 798 C CA . ASN A 1 99 ? 7.494 -4.447 -16.211 1.00 84.12 99 ASN A CA 1
ATOM 799 C C . ASN A 1 99 ? 8.720 -3.836 -16.882 1.00 84.12 99 ASN A C 1
ATOM 801 O O . ASN A 1 99 ? 8.677 -3.482 -18.058 1.00 84.12 99 ASN A O 1
ATOM 805 N N . SER A 1 100 ? 9.798 -3.681 -16.116 1.00 79.25 100 SER A N 1
ATOM 806 C CA . SER A 1 100 ? 11.123 -3.445 -16.685 1.00 79.25 100 SER A CA 1
ATOM 807 C C . SER A 1 100 ? 11.829 -4.792 -16.848 1.00 79.25 100 SER A C 1
ATOM 809 O O . SER A 1 100 ? 11.488 -5.740 -16.142 1.00 79.25 100 SER A O 1
ATOM 811 N N . LEU A 1 101 ? 12.791 -4.893 -17.773 1.00 75.88 101 LEU A N 1
ATOM 812 C CA . LEU A 1 101 ? 13.337 -6.146 -18.342 1.00 75.88 101 LEU A CA 1
ATOM 813 C C . LEU A 1 101 ? 13.668 -7.274 -17.340 1.00 75.88 101 LEU A C 1
ATOM 815 O O . LEU A 1 101 ? 13.649 -8.440 -17.722 1.00 75.88 101 LEU A O 1
ATOM 819 N N . CYS A 1 102 ? 13.928 -6.956 -16.068 1.00 74.62 102 CYS A N 1
ATOM 820 C CA . CYS A 1 102 ? 14.249 -7.937 -15.028 1.00 74.62 102 CYS A CA 1
ATOM 821 C C . CYS A 1 102 ? 13.460 -7.760 -13.717 1.00 74.62 102 CYS A C 1
ATOM 823 O O . CYS A 1 102 ? 13.772 -8.432 -12.731 1.00 74.62 102 CYS A O 1
ATOM 825 N N . LYS A 1 103 ? 12.491 -6.836 -13.645 1.00 81.44 103 LYS A N 1
ATOM 826 C CA . LYS A 1 103 ? 11.811 -6.509 -12.384 1.00 81.44 103 LYS A CA 1
ATOM 827 C C . LYS A 1 103 ? 10.424 -5.911 -12.597 1.00 81.44 103 LYS A C 1
ATOM 829 O O . LYS A 1 103 ? 10.258 -4.926 -13.315 1.00 81.44 103 LYS A O 1
ATOM 834 N N . THR A 1 104 ? 9.452 -6.484 -11.895 1.00 86.25 104 THR A N 1
ATOM 835 C CA . THR A 1 104 ? 8.127 -5.893 -11.709 1.00 86.25 104 THR A CA 1
ATOM 836 C C . THR A 1 104 ? 8.214 -4.875 -10.577 1.00 86.25 104 THR A C 1
ATOM 838 O O . THR A 1 104 ? 8.499 -5.226 -9.429 1.00 86.25 104 THR A O 1
ATOM 841 N N . GLU A 1 105 ? 8.009 -3.603 -10.902 1.00 90.69 105 GLU A N 1
ATOM 842 C CA . GLU A 1 105 ? 8.022 -2.505 -9.937 1.00 90.69 105 GLU A CA 1
ATOM 843 C C . GLU A 1 105 ? 6.656 -1.841 -9.863 1.00 90.69 105 GLU A C 1
ATOM 845 O O . GLU A 1 105 ? 5.917 -1.783 -10.840 1.00 90.69 105 GLU A O 1
ATOM 850 N N . LEU A 1 106 ? 6.305 -1.354 -8.676 1.00 92.94 106 LEU A N 1
ATOM 851 C CA . LEU A 1 106 ? 5.070 -0.612 -8.484 1.00 92.94 106 LEU A CA 1
ATOM 852 C C . LEU A 1 106 ? 5.279 0.832 -8.958 1.00 92.94 106 LEU A C 1
ATOM 854 O O . LEU A 1 106 ? 6.224 1.494 -8.523 1.00 92.94 106 LEU A O 1
ATOM 858 N N . ARG A 1 107 ? 4.377 1.327 -9.807 1.00 93.75 107 ARG A N 1
ATOM 859 C CA . ARG A 1 107 ? 4.374 2.706 -10.298 1.00 93.75 107 ARG A CA 1
ATOM 860 C C . ARG A 1 107 ? 4.371 3.704 -9.155 1.00 93.75 107 ARG A C 1
ATOM 862 O O . ARG A 1 107 ? 3.815 3.486 -8.073 1.00 93.75 107 ARG A O 1
ATOM 869 N N . PHE A 1 108 ? 4.959 4.858 -9.425 1.00 91.00 108 PHE A N 1
ATOM 870 C CA . PHE A 1 108 ? 5.024 5.929 -8.451 1.00 91.00 108 PHE A CA 1
ATOM 871 C C . PHE A 1 108 ? 3.641 6.519 -8.137 1.00 91.00 108 PHE A C 1
ATOM 873 O O . PHE A 1 108 ? 3.364 6.902 -7.004 1.00 91.00 108 PHE A O 1
ATOM 880 N N . GLU A 1 109 ? 2.731 6.511 -9.102 1.00 93.44 109 GLU A N 1
ATOM 881 C CA . GLU A 1 109 ?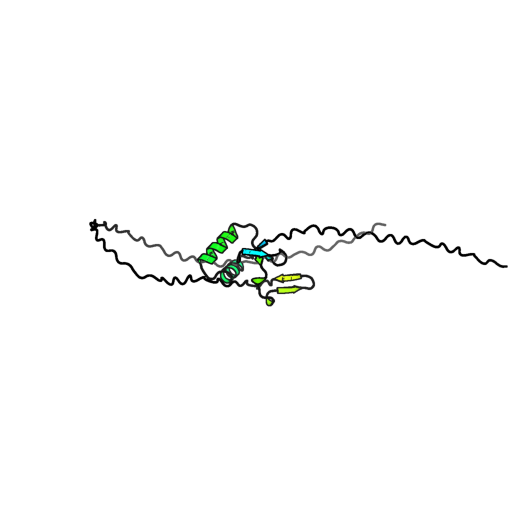 1.368 7.018 -8.964 1.00 93.44 109 GLU A CA 1
ATOM 882 C C . GLU A 1 109 ? 0.400 5.968 -8.409 1.00 93.44 109 GLU A C 1
ATOM 884 O O . GLU A 1 109 ? -0.740 6.310 -8.098 1.00 93.44 109 GLU A O 1
ATOM 889 N N . ALA A 1 110 ? 0.845 4.715 -8.247 1.00 95.88 110 ALA A N 1
ATOM 890 C CA . ALA A 1 110 ? 0.009 3.619 -7.777 1.00 95.88 110 ALA A CA 1
ATOM 891 C C . ALA A 1 110 ? -0.616 3.935 -6.413 1.00 95.88 110 ALA A C 1
ATOM 893 O O . ALA A 1 110 ? 0.055 4.422 -5.483 1.00 95.88 110 ALA A O 1
ATOM 894 N N . VAL A 1 111 ? -1.904 3.619 -6.297 1.00 96.31 111 VAL A N 1
ATOM 895 C CA . VAL A 1 111 ? -2.704 3.806 -5.088 1.00 96.31 111 VAL A CA 1
ATOM 896 C C . VAL A 1 111 ? -3.323 2.461 -4.716 1.00 96.31 111 VAL A C 1
ATOM 898 O O . VAL A 1 111 ? -3.999 1.871 -5.551 1.00 96.31 111 VAL A O 1
ATOM 901 N N . PRO A 1 112 ? -3.108 1.967 -3.486 1.00 96.69 112 PRO A N 1
ATOM 902 C CA . PRO A 1 112 ? -3.714 0.720 -3.056 1.00 96.69 112 PRO A CA 1
ATOM 903 C C . PRO A 1 112 ? -5.230 0.866 -2.905 1.00 96.69 112 PRO A C 1
ATOM 905 O O . PRO A 1 112 ? -5.719 1.923 -2.513 1.00 96.69 112 PRO A O 1
ATOM 908 N N . PHE A 1 113 ? -5.950 -0.225 -3.121 1.00 94.38 113 PHE A N 1
ATOM 909 C CA . PHE A 1 113 ? -7.379 -0.344 -2.888 1.00 94.38 113 PHE A CA 1
ATOM 910 C C . PHE A 1 113 ? -7.666 -1.375 -1.791 1.00 94.38 113 PHE A C 1
ATOM 912 O O . PHE A 1 113 ? -7.040 -2.440 -1.704 1.00 94.38 113 PHE A O 1
ATOM 919 N N . PHE A 1 114 ? -8.624 -1.052 -0.929 1.00 92.19 114 PHE A N 1
ATOM 920 C CA . PHE A 1 114 ? -9.184 -1.989 0.030 1.00 92.19 114 PHE A CA 1
ATOM 921 C C . PHE A 1 114 ? -10.641 -1.636 0.276 1.00 92.19 114 PHE A C 1
ATOM 923 O O . PHE A 1 114 ? -10.945 -0.526 0.710 1.00 92.19 114 PHE A O 1
ATOM 930 N N . GLU A 1 115 ? -11.529 -2.594 0.033 1.00 85.31 115 GLU A N 1
ATOM 931 C CA . GLU A 1 115 ? -12.895 -2.487 0.519 1.00 85.31 115 GLU A CA 1
ATOM 932 C C . GLU A 1 115 ? -12.858 -2.671 2.030 1.00 85.31 115 GLU A C 1
ATOM 934 O O . GLU A 1 115 ? -12.698 -3.786 2.535 1.00 85.31 115 GLU A O 1
ATOM 939 N N . ASP A 1 116 ? -13.005 -1.559 2.753 1.00 78.12 116 ASP A N 1
ATOM 940 C CA . ASP A 1 116 ? -13.540 -1.603 4.106 1.00 78.12 116 ASP A CA 1
ATOM 941 C C . ASP A 1 116 ? -14.940 -2.190 3.941 1.00 78.12 116 ASP A C 1
ATOM 943 O O . ASP A 1 116 ? -15.906 -1.482 3.654 1.00 78.12 116 ASP A O 1
ATOM 947 N N . SER A 1 117 ? -15.039 -3.515 4.035 1.00 69.25 117 SER A N 1
ATOM 948 C CA . SER A 1 117 ? -16.307 -4.182 4.260 1.00 69.25 117 SER A CA 1
ATOM 949 C C . SER A 1 117 ? -16.700 -3.721 5.650 1.00 69.25 117 SER A C 1
ATOM 951 O O . SER A 1 117 ? -16.329 -4.315 6.662 1.00 69.25 117 SER A O 1
ATOM 953 N N . VAL A 1 118 ? -17.348 -2.557 5.694 1.00 59.72 118 VAL A N 1
ATOM 954 C CA . VAL A 1 118 ? -18.067 -2.088 6.856 1.00 59.72 118 VAL A CA 1
ATOM 955 C C . VAL A 1 118 ? -19.071 -3.198 7.065 1.00 59.72 118 VAL A C 1
ATOM 957 O O . VAL A 1 118 ? -20.072 -3.293 6.357 1.00 59.72 118 VAL A O 1
ATOM 960 N N . VAL A 1 119 ? -18.747 -4.108 7.977 1.00 54.12 119 VAL A N 1
ATOM 961 C CA . VAL A 1 119 ? -19.747 -4.931 8.620 1.00 54.12 119 VAL A CA 1
ATOM 962 C C . VAL A 1 119 ? -20.590 -3.894 9.339 1.00 54.12 119 VAL A C 1
ATOM 964 O O . VAL A 1 119 ? -20.329 -3.524 10.480 1.00 54.12 119 VAL A O 1
ATOM 967 N N . ILE A 1 120 ? -21.549 -3.322 8.610 1.00 48.34 120 ILE A N 1
ATOM 968 C CA . ILE A 1 120 ? -22.750 -2.784 9.196 1.00 48.34 120 ILE A CA 1
ATOM 969 C C . ILE A 1 120 ? -23.333 -4.045 9.806 1.00 48.34 120 ILE A C 1
ATOM 971 O O . ILE A 1 120 ? -24.022 -4.815 9.133 1.00 48.34 120 ILE A O 1
ATOM 975 N N . SER A 1 121 ? -22.933 -4.321 11.050 1.00 48.97 121 SER A N 1
ATOM 976 C CA . SER A 1 121 ? -23.709 -5.119 11.973 1.00 48.97 121 SER A CA 1
ATOM 977 C C . SER A 1 121 ? -25.040 -4.399 12.010 1.00 48.97 121 SER A C 1
ATOM 979 O O . SER A 1 121 ? -25.253 -3.472 12.785 1.00 48.97 121 SER A O 1
ATOM 981 N N . SER A 1 122 ? -25.871 -4.737 11.033 1.00 43.91 122 SER A N 1
ATOM 982 C CA . SER A 1 122 ? -27.263 -4.384 10.972 1.00 43.91 122 SER A CA 1
ATOM 983 C C . SER A 1 122 ? -27.807 -5.173 12.140 1.00 43.91 122 SER A C 1
ATOM 985 O O . SER A 1 122 ? -28.089 -6.362 12.014 1.00 43.91 122 SER A O 1
ATOM 987 N N . GLY A 1 123 ? -27.766 -4.547 13.316 1.00 49.47 123 GLY A N 1
ATOM 988 C CA . GLY A 1 123 ? -28.555 -4.952 14.452 1.00 49.47 123 GLY A CA 1
ATOM 989 C C . GLY A 1 123 ? -29.990 -4.901 13.976 1.00 49.47 123 GLY A C 1
ATOM 990 O O . GLY A 1 123 ? -30.635 -3.861 14.011 1.00 49.47 123 GLY A O 1
ATOM 991 N N . VAL A 1 124 ? -30.458 -6.019 13.440 1.00 50.31 124 VAL A N 1
ATOM 992 C CA . VAL A 1 124 ? -31.843 -6.396 13.620 1.00 50.31 124 VAL A CA 1
ATOM 993 C C . VAL A 1 124 ? -31.941 -6.777 15.089 1.00 50.31 124 VAL A C 1
ATOM 995 O O . VAL A 1 124 ? -31.659 -7.904 15.486 1.00 50.31 124 VAL A O 1
ATOM 998 N N . ASP A 1 125 ? -32.217 -5.755 15.898 1.00 52.12 125 ASP A N 1
ATOM 999 C CA . ASP A 1 125 ? -32.944 -5.898 17.148 1.00 52.12 125 ASP A CA 1
ATOM 1000 C C . ASP A 1 125 ? -34.225 -6.688 16.838 1.00 52.12 125 ASP A C 1
ATOM 1002 O O . ASP A 1 125 ? -35.227 -6.132 16.390 1.00 52.12 125 ASP A O 1
ATOM 1006 N N . GLU A 1 126 ? -34.190 -8.004 17.033 1.00 52.19 126 GLU A N 1
ATOM 1007 C CA . GLU A 1 126 ? -35.396 -8.738 17.396 1.00 52.19 126 GLU A CA 1
ATOM 1008 C C . GLU A 1 126 ? -35.528 -8.670 18.918 1.00 52.19 126 GLU A C 1
ATOM 1010 O O . GLU A 1 126 ? -34.984 -9.499 19.645 1.00 52.19 126 GLU A O 1
ATOM 1015 N N . VAL A 1 127 ? -36.256 -7.663 19.403 1.00 66.00 127 VAL A N 1
ATOM 1016 C CA . VAL A 1 127 ? -36.941 -7.737 20.699 1.00 66.00 127 VAL A CA 1
ATOM 1017 C C . VAL A 1 127 ? -38.369 -7.242 20.479 1.00 66.00 127 VAL A C 1
ATOM 1019 O O . VAL A 1 127 ? -38.577 -6.099 20.070 1.00 66.00 127 VAL A O 1
ATOM 1022 N N . PRO A 1 128 ? -39.362 -8.121 20.665 1.00 55.19 128 PRO A N 1
ATOM 1023 C CA . PRO A 1 128 ? -40.194 -8.025 21.870 1.00 55.19 128 PRO A CA 1
ATOM 1024 C C . PRO A 1 128 ? -40.451 -9.447 22.428 1.00 55.19 128 PRO A C 1
ATOM 1026 O O . PRO A 1 128 ? -40.355 -10.425 21.704 1.00 55.19 128 PRO A O 1
ATOM 1029 N N . GLU A 1 129 ? -40.682 -9.735 23.704 1.00 47.56 129 GLU A N 1
ATOM 1030 C CA . GLU A 1 129 ? -41.507 -9.122 24.736 1.00 47.56 129 GLU A CA 1
ATOM 1031 C C . GLU A 1 129 ? -41.015 -9.643 26.104 1.00 47.56 129 GLU A C 1
ATOM 1033 O O . GLU A 1 129 ? -40.635 -10.806 26.239 1.00 47.56 129 GLU A O 1
ATOM 1038 N N . SER A 1 130 ? -41.088 -8.837 27.159 1.00 45.44 130 SER A N 1
ATOM 1039 C CA . SER A 1 130 ? -41.862 -9.209 28.354 1.00 45.44 130 SER A CA 1
ATOM 1040 C C . SER A 1 130 ? -41.822 -8.086 29.382 1.00 45.44 130 SER A C 1
ATOM 1042 O O . SER A 1 130 ? -40.786 -7.589 29.812 1.00 45.44 130 SER A O 1
ATOM 1044 N N . VAL A 1 131 ? -43.039 -7.682 29.707 1.00 58.56 131 VAL A N 1
ATOM 1045 C CA . VAL A 1 131 ? -43.472 -6.722 30.705 1.00 58.56 131 VAL A CA 1
ATOM 1046 C C . VAL A 1 131 ? -43.010 -7.169 32.087 1.00 58.56 131 VAL A C 1
ATOM 1048 O O . VAL A 1 131 ? -43.412 -8.245 32.507 1.00 58.56 131 VAL A O 1
ATOM 1051 N N . HIS A 1 132 ? -42.284 -6.326 32.822 1.00 50.62 132 HIS A N 1
ATOM 1052 C CA . HIS A 1 132 ? -42.396 -6.291 34.279 1.00 50.62 132 HIS A CA 1
ATOM 1053 C C . HIS A 1 132 ? -42.247 -4.855 34.794 1.00 50.62 132 HIS A C 1
ATOM 1055 O O . HIS A 1 132 ? -41.176 -4.254 34.762 1.00 50.62 132 HIS A O 1
ATOM 1061 N N . ASP A 1 133 ? -43.391 -4.340 35.241 1.00 48.06 133 ASP A N 1
ATOM 1062 C CA . ASP A 1 133 ? -43.576 -3.215 36.148 1.00 48.06 133 ASP A CA 1
ATOM 1063 C C . ASP A 1 133 ? -42.724 -3.375 37.413 1.00 48.06 133 ASP A C 1
ATOM 1065 O O . ASP A 1 133 ? -42.881 -4.358 38.136 1.00 48.06 133 ASP A O 1
ATOM 1069 N N . THR A 1 134 ? -41.918 -2.363 37.731 1.00 51.66 134 THR A N 1
ATOM 1070 C CA . THR A 1 134 ? -41.689 -1.944 39.121 1.00 51.66 134 THR A CA 1
ATOM 1071 C C . THR A 1 134 ? -41.381 -0.453 39.143 1.00 51.66 134 THR A C 1
ATOM 1073 O O . THR A 1 134 ? -40.356 0.012 38.649 1.00 51.66 134 THR A O 1
ATOM 1076 N N . GLN A 1 135 ? -42.331 0.275 39.711 1.00 56.03 135 GLN A N 1
ATOM 1077 C CA . GLN A 1 135 ? -42.294 1.680 40.064 1.00 56.03 135 GLN A CA 1
ATOM 1078 C C . GLN A 1 135 ? -41.483 1.841 41.358 1.00 56.03 135 GLN A C 1
ATOM 1080 O O . GLN A 1 135 ? -41.896 1.332 42.396 1.00 56.03 135 GLN A O 1
ATOM 1085 N N . GLU A 1 136 ? -40.358 2.559 41.316 1.00 59.31 136 GLU A N 1
ATOM 1086 C CA . GLU A 1 136 ? -39.737 3.118 42.522 1.00 59.31 136 GLU A CA 1
ATOM 1087 C C . GLU A 1 136 ? -39.435 4.608 42.328 1.00 59.31 136 GLU A C 1
ATOM 1089 O O . GLU A 1 136 ? -38.685 5.032 41.446 1.00 59.31 136 GLU A O 1
ATOM 1094 N N . ASP A 1 137 ? -40.089 5.398 43.176 1.00 61.16 137 ASP A N 1
ATOM 1095 C CA . ASP A 1 137 ? -39.935 6.831 43.363 1.00 61.16 137 ASP A CA 1
ATOM 1096 C C . ASP A 1 137 ? -38.500 7.202 43.766 1.00 61.16 137 ASP A C 1
ATOM 1098 O O . ASP A 1 137 ? -38.090 7.019 44.915 1.00 61.16 137 ASP A O 1
ATOM 1102 N N . ILE A 1 138 ? -37.751 7.823 42.852 1.00 63.59 138 ILE A N 1
ATOM 1103 C CA . ILE A 1 138 ? -36.502 8.512 43.189 1.00 63.59 138 ILE A CA 1
ATOM 1104 C C . ILE A 1 138 ? -36.760 10.019 43.203 1.00 63.59 138 ILE A C 1
ATOM 1106 O O . ILE A 1 138 ? -37.016 10.666 42.185 1.00 63.59 138 ILE A O 1
ATOM 1110 N N . LYS A 1 139 ? -36.705 10.555 44.424 1.00 62.12 139 LYS A N 1
ATOM 1111 C CA . LYS A 1 139 ? -36.775 11.973 44.780 1.00 62.12 139 LYS A CA 1
ATOM 1112 C C . LYS A 1 139 ? -35.800 12.795 43.931 1.00 62.12 139 LYS A C 1
ATOM 1114 O O . LYS A 1 139 ? -34.599 12.551 43.934 1.00 62.12 139 LYS A O 1
ATOM 1119 N N . LYS A 1 140 ? -36.342 13.804 43.247 1.00 58.50 140 LYS A N 1
ATOM 1120 C CA . LYS A 1 140 ? -35.586 14.865 42.574 1.00 58.50 140 LYS A CA 1
ATOM 1121 C C . LYS A 1 140 ? -34.912 15.753 43.623 1.00 58.50 140 LYS A C 1
ATOM 1123 O O . LYS A 1 140 ? -35.613 16.434 44.369 1.00 58.50 140 LYS A O 1
ATOM 1128 N N . GLU A 1 141 ? -33.583 15.778 43.646 1.00 70.62 141 GLU A N 1
ATOM 1129 C CA . GLU A 1 141 ? -32.829 16.905 44.202 1.00 70.62 141 GLU A CA 1
ATOM 1130 C C . GLU A 1 141 ? -32.622 17.988 43.127 1.00 70.62 141 GLU A C 1
ATOM 1132 O O . GLU A 1 141 ? -32.504 17.664 41.939 1.00 70.62 141 GLU A O 1
ATOM 1137 N N . PRO A 1 142 ? -32.610 19.277 43.508 1.00 66.19 142 PRO A N 1
ATOM 1138 C CA . PRO A 1 142 ? -32.371 20.377 42.585 1.00 66.19 142 PRO A CA 1
ATOM 1139 C C . PRO A 1 142 ? -30.874 20.491 42.269 1.00 66.19 142 PRO A C 1
ATOM 1141 O O . PRO A 1 142 ? -30.056 20.740 43.149 1.00 66.19 142 PRO A O 1
ATOM 1144 N N . VAL A 1 143 ? -30.522 20.324 40.994 1.00 65.75 143 VAL A N 1
ATOM 1145 C CA . VAL A 1 143 ? -29.166 20.568 40.490 1.00 65.75 143 VAL A CA 1
ATOM 1146 C C . VAL A 1 143 ? -28.973 22.075 40.321 1.00 65.75 143 VAL A C 1
ATOM 1148 O O . VAL A 1 143 ? -29.693 22.713 39.551 1.00 65.75 143 VAL A O 1
ATOM 1151 N N . GLU A 1 144 ? -28.013 22.635 41.057 1.00 64.38 144 GLU A N 1
ATOM 1152 C CA . GLU A 1 144 ? -27.553 24.016 40.913 1.00 64.38 144 GLU A CA 1
ATOM 1153 C C . GLU A 1 144 ? -26.976 24.252 39.510 1.00 64.38 144 GLU A C 1
ATOM 1155 O O . GLU A 1 144 ? -26.126 23.512 39.012 1.00 64.38 144 GLU A O 1
ATOM 1160 N N . ILE A 1 145 ? -27.468 25.309 38.869 1.00 57.53 145 ILE A N 1
ATOM 1161 C CA . ILE A 1 145 ? -27.036 25.775 37.555 1.00 57.53 145 ILE A CA 1
ATOM 1162 C C . ILE A 1 145 ? -25.742 26.564 37.765 1.00 57.53 145 ILE A C 1
ATOM 1164 O O . ILE A 1 145 ? -25.765 27.675 38.287 1.00 57.53 145 ILE A O 1
ATOM 1168 N N . ILE A 1 146 ? -24.610 25.982 37.374 1.00 65.50 146 ILE A N 1
ATOM 1169 C CA . ILE A 1 146 ? -23.325 26.682 37.316 1.00 65.50 146 ILE A CA 1
ATOM 1170 C C . ILE A 1 146 ? -23.250 27.378 35.952 1.00 65.50 146 ILE A C 1
ATOM 1172 O O . ILE A 1 146 ? -23.035 26.726 34.929 1.00 65.50 146 ILE A O 1
ATOM 1176 N N . GLU A 1 147 ? -23.448 28.699 35.940 1.00 65.19 147 GLU A N 1
ATOM 1177 C CA . GLU A 1 147 ? -23.108 29.572 34.811 1.00 65.19 147 GLU A CA 1
ATOM 1178 C C . GLU A 1 147 ? -21.605 29.459 34.522 1.00 65.19 147 GLU A C 1
ATOM 1180 O O . GLU A 1 147 ? -20.763 29.918 35.296 1.00 65.19 147 GLU A O 1
ATOM 1185 N N . GLN A 1 148 ? -21.258 28.834 33.397 1.00 53.44 148 GLN A N 1
ATOM 1186 C CA . GLN A 1 148 ? -19.913 28.904 32.842 1.00 53.44 148 GLN A CA 1
ATOM 1187 C C . GLN A 1 148 ? -19.849 30.076 31.863 1.00 53.44 148 GLN A C 1
ATOM 1189 O O . GLN A 1 148 ? -20.441 30.056 30.789 1.00 53.44 148 GLN A O 1
ATOM 1194 N N . HIS A 1 149 ? -19.129 31.105 32.300 1.00 56.34 149 HIS A N 1
ATOM 1195 C CA . HIS A 1 149 ? -18.639 32.238 31.525 1.00 56.34 149 HIS A CA 1
ATOM 1196 C C . HIS A 1 149 ? -17.931 31.756 30.241 1.00 56.34 149 HIS A C 1
ATOM 1198 O O . HIS A 1 149 ? -16.922 31.052 30.314 1.00 56.34 149 HIS A O 1
ATOM 1204 N N . GLU A 1 150 ? -18.436 32.155 29.072 1.00 61.38 150 GLU A N 1
ATOM 1205 C CA . GLU A 1 150 ? -17.734 32.021 27.793 1.00 61.38 150 GLU A CA 1
ATOM 1206 C C . GLU A 1 150 ? -16.744 33.185 27.624 1.00 61.38 150 GLU A C 1
ATOM 1208 O O . GLU A 1 150 ? -17.140 34.349 27.556 1.00 61.38 150 GLU A O 1
ATOM 1213 N N . GLU A 1 151 ? -15.447 32.878 27.530 1.00 68.69 151 GLU A N 1
ATOM 1214 C CA . GLU A 1 151 ? -14.448 33.829 27.033 1.00 68.69 151 GLU A CA 1
ATOM 1215 C C . GLU A 1 151 ? -14.350 33.765 25.496 1.00 68.69 151 GLU A C 1
ATOM 1217 O O . GLU A 1 151 ? -14.362 32.673 24.917 1.00 68.69 151 GLU A O 1
ATOM 1222 N N . PRO A 1 152 ? -14.198 34.911 24.804 1.00 60.66 152 PRO A N 1
ATOM 1223 C CA . PRO A 1 152 ? -14.087 34.949 23.352 1.00 60.66 152 PRO A CA 1
ATOM 1224 C C . PRO A 1 152 ? -12.695 34.491 22.891 1.00 60.66 152 PRO A C 1
ATOM 1226 O O . PRO A 1 152 ? -11.684 35.163 23.110 1.00 60.66 152 PRO A O 1
ATOM 1229 N N . VAL A 1 153 ? -12.638 33.353 22.195 1.00 59.09 153 VAL A N 1
ATOM 1230 C CA . VAL A 1 153 ? -11.409 32.874 21.553 1.00 59.09 153 VAL A CA 1
ATOM 1231 C C . VAL A 1 153 ? -11.123 33.721 20.316 1.00 59.09 153 VAL A C 1
ATOM 1233 O O . VAL A 1 153 ? -11.830 33.668 19.313 1.00 59.09 153 VAL A O 1
ATOM 1236 N N . ALA A 1 154 ? -10.051 34.502 20.418 1.00 57.62 154 ALA A N 1
ATOM 1237 C CA . ALA A 1 154 ? -9.511 35.348 19.372 1.00 57.62 154 ALA A CA 1
ATOM 1238 C C . ALA A 1 154 ? -9.173 34.576 18.084 1.00 57.62 154 ALA A C 1
ATOM 1240 O O . ALA A 1 154 ? -8.410 33.603 18.091 1.00 57.62 154 ALA A O 1
ATOM 1241 N N . ASP A 1 155 ? -9.672 35.112 16.972 1.00 56.94 155 ASP A N 1
ATOM 1242 C CA . ASP A 1 155 ? -9.200 34.874 15.615 1.00 56.94 155 ASP A CA 1
ATOM 1243 C C . ASP A 1 155 ? -7.674 35.023 15.534 1.00 56.94 155 ASP A C 1
ATOM 1245 O O . ASP A 1 155 ? -7.106 36.099 15.737 1.00 56.94 155 ASP A O 1
ATOM 1249 N N . LYS A 1 156 ? -6.988 33.933 15.187 1.00 57.66 156 LYS A N 1
ATOM 1250 C CA . LYS A 1 156 ? -5.619 33.983 14.666 1.00 57.66 156 LYS A CA 1
ATOM 1251 C C . LYS A 1 156 ? -5.625 33.461 13.239 1.00 57.66 156 LYS A C 1
ATOM 1253 O O . LYS A 1 156 ? -5.357 32.286 12.987 1.00 57.66 156 LYS A O 1
ATOM 1258 N N . GLN A 1 157 ? -5.870 34.387 12.311 1.00 53.25 157 GLN A N 1
ATOM 1259 C CA . GLN A 1 157 ? -5.403 34.312 10.929 1.00 53.25 157 GLN A CA 1
ATOM 1260 C C . GLN A 1 157 ? -3.907 33.971 10.930 1.00 53.25 157 GLN A C 1
ATOM 1262 O O . GLN A 1 157 ? -3.051 34.817 11.180 1.00 53.25 157 GLN A O 1
ATOM 1267 N N . LYS A 1 158 ? -3.576 32.708 10.660 1.00 53.09 158 LYS A N 1
ATOM 1268 C CA . LYS A 1 158 ? -2.220 32.311 10.286 1.00 53.09 158 LYS A CA 1
ATOM 1269 C C . LYS A 1 158 ? -2.067 32.563 8.793 1.00 53.09 158 LYS A C 1
ATOM 1271 O O . LYS A 1 158 ? -2.505 31.758 7.976 1.00 53.09 158 LYS A O 1
ATOM 1276 N N . SER A 1 159 ? -1.444 33.689 8.454 1.00 56.41 159 SER A N 1
ATOM 1277 C CA . SER A 1 159 ? -0.829 33.872 7.148 1.00 56.41 159 SER A CA 1
ATOM 1278 C C . SER A 1 159 ? 0.337 32.887 7.035 1.00 56.41 159 SER A C 1
ATOM 1280 O O . SER A 1 159 ? 1.363 32.996 7.704 1.00 56.41 159 SER A O 1
ATOM 1282 N N . CYS A 1 160 ? 0.167 31.860 6.210 1.00 50.75 160 CYS A N 1
ATOM 1283 C CA . CYS A 1 160 ? 1.301 31.093 5.721 1.00 50.75 160 CYS A CA 1
ATOM 1284 C C . CYS A 1 160 ? 1.951 31.927 4.620 1.00 50.75 160 CYS A C 1
ATOM 1286 O O . CYS A 1 160 ? 1.494 31.934 3.479 1.00 50.75 160 CYS A O 1
ATOM 1288 N N . ALA A 1 161 ? 2.976 32.685 5.006 1.00 51.19 161 ALA A N 1
ATOM 1289 C CA . ALA A 1 161 ? 3.876 33.339 4.076 1.00 51.19 161 ALA A CA 1
ATOM 1290 C C . ALA A 1 161 ? 4.485 32.290 3.134 1.00 51.19 161 ALA A C 1
ATOM 1292 O O . ALA A 1 161 ? 4.976 31.247 3.577 1.00 51.19 161 ALA A O 1
ATOM 1293 N N . LEU A 1 162 ? 4.414 32.593 1.838 1.00 54.56 162 LEU A N 1
ATOM 1294 C CA . LEU A 1 162 ? 5.192 31.966 0.781 1.00 54.56 162 LEU A CA 1
ATOM 1295 C C . LEU A 1 162 ? 6.659 31.870 1.219 1.00 54.56 162 LEU A C 1
ATOM 1297 O O . LEU A 1 162 ? 7.302 32.888 1.463 1.00 54.56 162 LEU A O 1
ATOM 1301 N N . PHE A 1 163 ? 7.195 30.654 1.274 1.00 48.78 163 PHE A N 1
ATOM 1302 C CA . PHE A 1 163 ? 8.635 30.454 1.180 1.00 48.78 163 PHE A CA 1
ATOM 1303 C C . PHE A 1 163 ? 8.989 30.432 -0.308 1.00 48.78 163 PHE A C 1
ATOM 1305 O O . PHE A 1 163 ? 8.744 29.443 -0.998 1.00 48.78 163 PHE A O 1
ATOM 1312 N N . GLU A 1 164 ? 9.534 31.540 -0.805 1.00 54.03 164 GLU A N 1
ATOM 1313 C CA . GLU A 1 164 ? 10.266 31.563 -2.067 1.00 54.03 164 GLU A CA 1
ATOM 1314 C C . GLU A 1 164 ? 11.561 30.770 -1.872 1.00 54.03 164 GLU A C 1
ATOM 1316 O O . GLU A 1 164 ? 12.487 31.194 -1.180 1.00 54.03 164 GLU A O 1
ATOM 1321 N N . VAL A 1 165 ? 11.609 29.570 -2.447 1.00 55.69 165 VAL A N 1
ATOM 1322 C CA . VAL A 1 165 ? 12.839 28.785 -2.540 1.00 55.69 165 VAL A CA 1
ATOM 1323 C C . VAL A 1 165 ? 13.628 29.345 -3.717 1.00 55.69 165 VAL A C 1
ATOM 1325 O O . VAL A 1 165 ? 13.349 29.036 -4.872 1.00 55.69 165 VAL A O 1
ATOM 1328 N N . THR A 1 166 ? 14.599 30.205 -3.419 1.00 53.25 166 THR A N 1
ATOM 1329 C CA . THR A 1 166 ? 15.633 30.615 -4.369 1.00 53.25 166 THR A CA 1
ATOM 1330 C C . THR A 1 166 ? 16.579 29.437 -4.583 1.00 53.25 166 THR A C 1
ATOM 1332 O O . THR A 1 166 ? 17.349 29.056 -3.702 1.00 53.25 166 THR A O 1
ATOM 1335 N N . VAL A 1 167 ? 16.480 28.818 -5.758 1.00 60.25 167 VAL A N 1
ATOM 1336 C CA . VAL A 1 167 ? 17.441 27.824 -6.236 1.00 60.25 167 VAL A CA 1
ATOM 1337 C C . VAL A 1 167 ? 18.733 28.577 -6.540 1.00 60.25 167 VAL A C 1
ATOM 1339 O O . VAL A 1 167 ? 18.777 29.383 -7.465 1.00 60.25 167 VAL A O 1
ATOM 1342 N N . LYS A 1 168 ? 19.763 28.370 -5.719 1.00 61.84 168 LYS A N 1
ATOM 1343 C CA . LYS A 1 168 ? 21.131 28.743 -6.078 1.00 61.84 168 LYS A CA 1
ATOM 1344 C C . LYS A 1 168 ? 21.640 27.683 -7.046 1.00 61.84 168 LYS A C 1
ATOM 1346 O O . LYS A 1 168 ? 21.806 26.531 -6.656 1.00 61.84 168 LYS A O 1
ATOM 1351 N N . GLU A 1 169 ? 21.823 28.076 -8.297 1.00 63.00 169 GLU A N 1
ATOM 1352 C CA . GLU A 1 169 ? 22.647 27.345 -9.252 1.00 63.00 169 GLU A CA 1
ATOM 1353 C C . GLU A 1 169 ? 24.097 27.448 -8.753 1.00 63.00 169 GLU A C 1
ATOM 1355 O O . GLU A 1 169 ? 24.692 28.522 -8.775 1.00 63.00 169 GLU A O 1
ATOM 1360 N N . GLU A 1 170 ? 24.627 26.361 -8.190 1.00 65.06 170 GLU A N 1
ATOM 1361 C CA . GLU A 1 170 ? 26.071 26.204 -8.016 1.00 65.06 170 GLU A CA 1
ATOM 1362 C C . GLU A 1 170 ? 26.642 25.737 -9.354 1.00 65.06 170 GLU A C 1
ATOM 1364 O O . GLU A 1 170 ? 26.363 24.628 -9.818 1.00 65.06 170 GLU A O 1
ATOM 1369 N N . GLU A 1 171 ? 27.402 26.628 -9.985 1.00 66.25 171 GLU A N 1
ATOM 1370 C CA . GLU A 1 171 ? 28.243 26.338 -11.138 1.00 66.25 171 GLU A CA 1
ATOM 1371 C C . GLU A 1 171 ? 29.285 25.285 -10.737 1.00 66.25 171 GLU A C 1
ATOM 1373 O O . GLU A 1 171 ? 30.092 25.482 -9.830 1.00 66.25 171 GLU A O 1
ATOM 1378 N N . MET A 1 172 ? 29.220 24.131 -11.394 1.00 61.09 172 MET A N 1
ATOM 1379 C CA . MET A 1 172 ? 30.176 23.042 -11.250 1.00 61.09 172 MET A CA 1
ATOM 1380 C C . MET A 1 172 ? 31.312 23.301 -12.239 1.00 61.09 172 MET A C 1
ATOM 1382 O O . MET A 1 172 ? 31.140 23.091 -13.438 1.00 61.09 172 MET A O 1
ATOM 1386 N N . GLU A 1 173 ? 32.437 23.817 -11.743 1.00 66.12 173 GLU A N 1
ATOM 1387 C CA . GLU A 1 173 ? 33.666 23.973 -12.524 1.00 66.12 173 GLU A CA 1
ATOM 1388 C C . GLU A 1 173 ? 34.154 22.596 -13.012 1.00 66.12 173 GLU A C 1
ATOM 1390 O O . GLU A 1 173 ? 34.345 21.666 -12.225 1.00 66.12 173 GLU A O 1
ATOM 1395 N N . GLU A 1 174 ? 34.327 22.460 -14.330 1.00 63.38 174 GLU A N 1
ATOM 1396 C CA . GLU A 1 174 ? 34.964 21.310 -14.971 1.00 63.38 174 GLU A CA 1
ATOM 1397 C C . GLU A 1 174 ? 36.466 21.303 -14.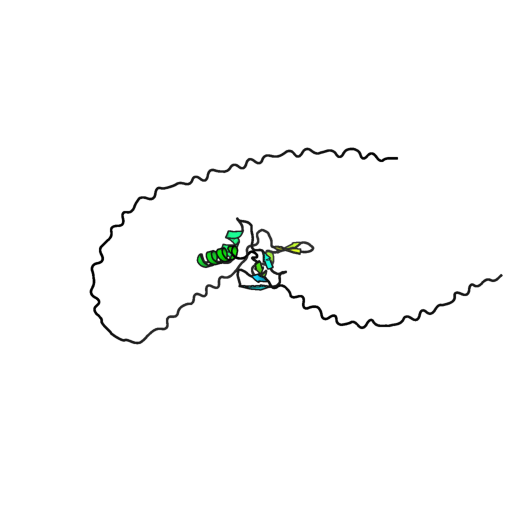639 1.00 63.38 174 GLU A C 1
ATOM 1399 O O . GLU A 1 174 ? 37.231 22.138 -15.119 1.00 63.38 174 GLU A O 1
ATOM 1404 N N . GLU A 1 175 ? 36.904 20.346 -13.818 1.00 68.25 175 GLU A N 1
ATOM 1405 C CA . GLU A 1 175 ? 38.326 20.048 -13.634 1.00 68.25 175 GLU A CA 1
ATOM 1406 C C . GLU A 1 175 ? 38.819 19.190 -14.816 1.00 68.25 175 GLU A C 1
ATOM 1408 O O . GLU A 1 175 ? 38.500 18.004 -14.938 1.00 68.25 175 GLU A O 1
ATOM 1413 N N . GLU A 1 176 ? 39.590 19.809 -15.710 1.00 71.12 176 GLU A N 1
ATOM 1414 C CA . GLU A 1 176 ? 40.286 19.152 -16.821 1.00 71.12 176 GLU A CA 1
ATOM 1415 C C . GLU A 1 176 ? 41.254 18.060 -16.307 1.00 71.12 176 GLU A C 1
ATOM 1417 O O . GLU A 1 176 ? 42.124 18.341 -15.473 1.00 71.12 176 GLU A O 1
ATOM 1422 N N . PRO A 1 177 ? 41.187 16.812 -16.812 1.00 66.19 177 PRO A N 1
ATOM 1423 C CA . PRO A 1 177 ? 42.133 15.769 -16.435 1.00 66.19 177 PRO A CA 1
ATOM 1424 C C . PRO A 1 177 ? 43.515 16.039 -17.049 1.00 66.19 177 PRO A C 1
ATOM 1426 O O . PRO A 1 177 ? 43.712 15.976 -18.263 1.00 66.19 177 PRO A O 1
ATOM 1429 N N . GLY A 1 178 ? 44.496 16.313 -16.184 1.00 68.12 178 GLY A N 1
ATOM 1430 C CA . GLY A 1 178 ? 45.887 16.552 -16.571 1.00 68.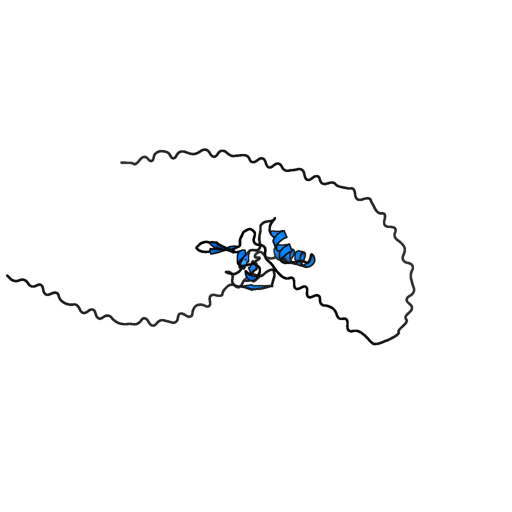12 178 GLY A CA 1
ATOM 1431 C C . GLY A 1 178 ? 46.546 15.374 -17.318 1.00 68.12 178 GLY A C 1
ATOM 1432 O O . GLY A 1 178 ? 46.163 14.213 -17.139 1.00 68.12 178 GLY A O 1
ATOM 1433 N N . PRO A 1 179 ? 47.565 15.646 -18.157 1.00 65.69 179 PRO A N 1
ATOM 1434 C CA . PRO A 1 179 ? 48.171 14.646 -19.029 1.00 65.69 179 PRO A CA 1
ATOM 1435 C C . PRO A 1 179 ? 48.954 13.584 -18.246 1.00 65.69 179 PRO A C 1
ATOM 1437 O O . PRO A 1 179 ? 49.893 13.877 -17.505 1.00 65.69 179 PRO A O 1
ATOM 1440 N N . SER A 1 180 ? 48.576 12.325 -18.474 1.00 64.25 180 SER A N 1
ATOM 1441 C CA . SER A 1 180 ? 49.262 11.123 -18.001 1.00 64.25 180 SER A CA 1
ATOM 1442 C C . SER A 1 180 ? 50.657 11.025 -18.629 1.00 64.25 180 SER A C 1
ATOM 1444 O O . SER A 1 180 ? 50.803 10.737 -19.819 1.00 64.25 180 SER A O 1
ATOM 1446 N N . SER A 1 181 ? 51.696 11.280 -17.832 1.00 64.31 181 SER A N 1
ATOM 1447 C CA . SER A 1 181 ? 53.078 11.018 -18.219 1.00 64.31 181 SER A CA 1
ATOM 1448 C C . SER A 1 181 ? 53.355 9.514 -18.148 1.00 64.31 181 SER A C 1
ATOM 1450 O O . SER A 1 181 ? 53.559 8.928 -17.085 1.00 64.31 181 SER A O 1
ATOM 1452 N N . TYR A 1 182 ? 53.363 8.879 -19.317 1.00 65.94 182 TYR A N 1
ATOM 1453 C CA . TYR A 1 182 ? 53.964 7.564 -19.504 1.00 65.94 182 TYR A CA 1
ATOM 1454 C C . TYR A 1 182 ? 55.467 7.657 -19.203 1.00 65.94 182 TYR A C 1
ATOM 1456 O O . TYR A 1 182 ? 56.204 8.369 -19.886 1.00 65.94 182 TYR A O 1
ATOM 1464 N N . PHE A 1 183 ? 55.906 6.953 -18.160 1.00 62.97 183 PHE A N 1
ATOM 1465 C CA . PHE A 1 183 ? 57.319 6.729 -17.865 1.00 62.97 183 PHE A CA 1
ATOM 1466 C C . PHE A 1 183 ? 57.905 5.685 -18.825 1.00 62.97 183 PHE A C 1
ATOM 1468 O O . PHE A 1 183 ? 57.257 4.684 -19.139 1.00 62.97 183 PHE A O 1
ATOM 1475 N N . HIS A 1 184 ? 59.128 5.973 -19.271 1.00 61.19 184 HIS A N 1
ATOM 1476 C CA . HIS A 1 184 ? 60.000 5.141 -20.100 1.00 61.19 184 HIS A CA 1
ATOM 1477 C C . HIS A 1 184 ? 60.820 4.161 -19.258 1.00 61.19 184 HIS A C 1
ATOM 1479 O O . HIS A 1 184 ? 61.188 4.539 -18.121 1.00 61.19 184 HIS A O 1
#

Radius of gyration: 37.66 Å; chains: 1; bounding box: 105×83×91 Å

Foldseek 3Di:
DDDDDDPDDDDPDDPPPPPPPPPPPPPPPPQPFDAALLPRDTDGPLQKDWQDPDPVVNVQQLCQSDVDPVSSVVSVVVVVPDPTHIHGNVQWDPVQWDDDPPDTDGHPPTHGHHPPPPPPVVPPPPDDDDDDDDDDDDDDDDDDDDDDDDDDDDDDDDDPDDDPPDDDPDDDDDDDDDDDDDDD

pLDDT: mean 72.98, std 17.92, range [43.91, 96.69]

Sequence (184 aa):
YGEVEHASRRVFQVDNSIPSINNGVMSKSTISHLKCVVCGRACDRREMHSFTTHPWRRPRWINAVRSTPEGRRFLMERLSASSRRYLCASHFSPSDYTNSLCKTELRFEAVPFFEDSVVISSGVDEVPESVHDTQEDIKKEPVEIIEQHEEPVADKQKSCALFEVTVKEEEMEEEEPGPSSYFH

Organism: NCBI:txid1317129